Protein AF-A0A950QWZ3-F1 (afdb_monomer)

pLDDT: mean 84.27, std 11.43, range [37.44, 97.06]

Solvent-accessible surface area (backbone atoms only — not comparable to full-atom values): 11436 Å² total; per-residue (Å²): 141,82,84,86,90,74,85,82,83,83,50,74,67,59,55,56,47,52,52,49,53,52,53,27,52,50,54,34,45,68,66,45,62,83,48,70,51,95,70,38,60,69,50,52,46,37,48,54,59,22,39,35,69,81,79,44,94,77,92,44,68,78,38,72,68,44,15,28,49,51,30,52,51,55,52,68,64,72,56,92,86,60,51,74,65,60,51,52,57,42,72,72,39,73,48,47,83,67,80,56,38,72,66,48,26,52,51,39,28,71,73,47,69,93,48,62,70,60,44,48,53,52,46,20,51,48,23,44,51,41,22,49,52,8,51,52,50,35,43,54,69,72,62,57,61,74,76,51,52,41,52,49,38,45,43,43,45,66,76,35,58,72,52,33,47,30,43,33,35,33,32,66,65,32,38,49,53,8,48,50,33,41,25,52,52,36,45,71,42,98,43,72,70,29,44,52,52,18,49,52,50,49,57,56,52,76,38,95

Radius of gyration: 20.27 Å; Cα contacts (8 Å, |Δi|>4): 220; chains: 1; bounding box: 61×39×48 Å

Secondary structure (DSSP, 8-state):
-----S-----HHHHHHHHHHHHHHHHHHHHHTT---S--HHHHHHHHHHHHHHHS--S-TTSHHHHHHHHHHHHH---TT--HHHHHHHHH-SS----S-HHHHHHHHHH--S-HHHHHHHHHHHHHHHHHHHHHHHHHHTT--TTHHHHHHHHHHTT-HHHHHHHHHT-HHHHHHHHHHHHHHHHTSS-HHHHHHHHHHHHHHTT-

Foldseek 3Di:
DDDPPDPPPPDVVVVVLVVLLVVLLVVLCVVLLVQADLALQVLVLLQQLLQCVVPDDDDDCQDQVVQQVSLVVLQVPDDVPDDPSSNVNSVPDNGRNPPFAPVSSPVNSVPDDPDSVVSQSVLLVVLSVLLLQLVVLLCVLVVPDSVVSSVVSCCQRPVVVVSSCCSNSSPCVSNLNSLLSVLVSLCPDPDPVSPVVSVVSVVVSNRD

Sequence (208 aa):
MLIPLALRVGRPRQLIHLAGWAAAVIVAFLYVFPLKSTFPNDFWQFWIVGRAHTFMALRDIYGPTDSVRIALEAKRRVDPAQSEFEKRMRESYTAVDVVSTPLLFTIYGRLSSENFLHDYDIYRYLCAVVYLAGLLAFASYLRFPSWTFPVLAWFYTMPFWPFRRDVIDGNNSALVAGTAMGALVVLARPRPSARVAAGVILGFLATF

Mean predicted aligned error: 6.95 Å

Structure (mmCIF, N/CA/C/O backbone):
data_AF-A0A950QWZ3-F1
#
_entry.id   AF-A0A950QWZ3-F1
#
loop_
_atom_site.group_PDB
_atom_site.id
_atom_site.type_symbol
_atom_site.label_atom_id
_atom_site.label_alt_id
_atom_site.label_comp_id
_atom_site.label_asym_id
_atom_site.label_entity_id
_atom_site.label_seq_id
_atom_site.pdbx_PDB_ins_code
_atom_site.Cartn_x
_atom_site.Cartn_y
_atom_site.Cartn_z
_atom_site.occupancy
_atom_site.B_iso_or_equiv
_atom_site.auth_seq_id
_atom_site.auth_comp_id
_atom_site.auth_asym_id
_atom_site.auth_atom_id
_atom_site.pdbx_PDB_model_num
ATOM 1 N N . MET A 1 1 ? -43.160 10.548 1.866 1.00 41.25 1 MET A N 1
ATOM 2 C CA . MET A 1 1 ? -42.584 10.495 3.227 1.00 41.25 1 MET A CA 1
ATOM 3 C C . MET A 1 1 ? -41.071 10.596 3.072 1.00 41.25 1 MET A C 1
ATOM 5 O O . MET A 1 1 ? -40.417 9.602 2.799 1.00 41.25 1 MET A O 1
ATOM 9 N N . LEU A 1 2 ? -40.563 11.831 3.045 1.00 37.44 2 LEU A N 1
ATOM 10 C CA . LEU A 1 2 ? -39.172 12.159 2.731 1.00 37.44 2 LEU A CA 1
ATOM 11 C C . LEU A 1 2 ? -38.351 12.308 4.016 1.00 37.44 2 LEU A C 1
ATOM 13 O O . LEU A 1 2 ? -38.836 12.753 5.052 1.00 37.44 2 LEU A O 1
ATOM 17 N N . ILE A 1 3 ? -37.108 11.877 3.891 1.00 44.88 3 ILE A N 1
ATOM 18 C CA . ILE A 1 3 ? -36.059 11.712 4.888 1.00 44.88 3 ILE A CA 1
ATOM 19 C C . ILE A 1 3 ? -35.621 13.056 5.511 1.00 44.88 3 ILE A C 1
ATOM 21 O O . ILE A 1 3 ? -35.265 13.960 4.759 1.00 44.88 3 ILE A O 1
ATOM 25 N N . PRO A 1 4 ? -35.458 13.150 6.848 1.00 49.91 4 PRO A N 1
ATOM 26 C CA . PRO A 1 4 ? -34.463 14.028 7.450 1.00 49.91 4 PRO A CA 1
ATOM 27 C C . PRO A 1 4 ? -33.405 13.165 8.155 1.00 49.91 4 PRO A C 1
ATOM 29 O O . PRO A 1 4 ? -33.482 12.887 9.351 1.00 49.91 4 PRO A O 1
ATOM 32 N N . LEU A 1 5 ? -32.416 12.700 7.388 1.00 47.28 5 LEU A N 1
ATOM 33 C CA . LEU A 1 5 ? -31.262 11.926 7.861 1.00 47.28 5 LEU A CA 1
ATOM 34 C C . LEU A 1 5 ? -29.968 12.706 7.607 1.00 47.28 5 LEU A C 1
ATOM 36 O O . LEU A 1 5 ? -28.991 12.186 7.088 1.00 47.28 5 LEU A O 1
ATOM 40 N N . ALA A 1 6 ? -29.974 13.986 7.952 1.00 43.50 6 ALA A N 1
ATOM 41 C CA . ALA A 1 6 ? -28.780 14.808 8.070 1.00 43.50 6 ALA A CA 1
ATOM 42 C C . ALA A 1 6 ? -29.112 15.935 9.052 1.00 43.50 6 ALA A C 1
ATOM 44 O O . ALA A 1 6 ? -30.225 16.442 9.026 1.00 43.50 6 ALA A O 1
ATOM 45 N N . LEU A 1 7 ? -28.163 16.330 9.904 1.00 43.12 7 LEU A N 1
ATOM 46 C CA . LEU A 1 7 ? -28.271 17.413 10.904 1.00 43.12 7 LEU A CA 1
ATOM 47 C C . LEU A 1 7 ? -28.788 17.045 12.306 1.00 43.12 7 LEU A C 1
ATOM 49 O O . LEU A 1 7 ? -29.224 17.912 13.055 1.00 43.12 7 LEU A O 1
ATOM 53 N N . ARG A 1 8 ? -28.582 15.803 12.760 1.00 48.84 8 ARG A N 1
ATOM 54 C CA . ARG A 1 8 ? -28.411 15.535 14.204 1.00 48.84 8 ARG A CA 1
ATOM 55 C C . ARG A 1 8 ? -26.923 15.466 14.562 1.00 48.84 8 ARG A C 1
ATOM 57 O O . ARG A 1 8 ? -26.465 14.514 15.183 1.00 48.84 8 ARG A O 1
ATOM 64 N N . VAL A 1 9 ? -26.156 16.491 14.175 1.00 48.50 9 VAL A N 1
ATOM 65 C CA . VAL A 1 9 ? -24.784 16.730 14.673 1.00 48.50 9 VAL A CA 1
ATOM 66 C C . VAL A 1 9 ? -24.900 17.321 16.084 1.00 48.50 9 VAL A C 1
ATOM 68 O O . VAL A 1 9 ? -24.593 18.474 16.357 1.00 48.50 9 VAL A O 1
ATOM 71 N N . GLY A 1 10 ? -25.476 16.538 16.990 1.00 48.03 10 GLY A N 1
ATOM 72 C CA . GLY A 1 10 ? -25.763 16.937 18.359 1.00 48.03 10 GLY A CA 1
ATOM 73 C C . GLY A 1 10 ? -24.658 16.470 19.287 1.00 48.03 10 GLY A C 1
ATOM 74 O O . GLY A 1 10 ? -24.852 15.475 19.979 1.00 48.03 10 GLY A O 1
ATOM 75 N N . ARG A 1 11 ? -23.511 17.163 19.276 1.00 62.88 11 ARG A N 1
ATOM 76 C CA . ARG A 1 11 ? -22.593 17.361 20.420 1.00 62.88 11 ARG A CA 1
ATOM 77 C C . ARG A 1 11 ? -21.349 18.122 19.933 1.00 62.88 11 ARG A C 1
ATOM 79 O O . ARG A 1 11 ? -20.530 17.516 19.246 1.00 62.88 11 ARG A O 1
ATOM 86 N N . PRO A 1 12 ? -21.130 19.389 20.329 1.00 66.62 12 PRO A N 1
ATOM 87 C CA . PRO A 1 12 ? -19.944 20.167 19.934 1.00 66.62 12 PRO A CA 1
ATOM 88 C C . PRO A 1 12 ? -18.610 19.463 20.246 1.00 66.62 12 PRO A C 1
ATOM 90 O O . PRO A 1 12 ? -17.630 19.639 19.529 1.00 66.62 12 PRO A O 1
ATOM 93 N N . ARG A 1 13 ? -18.587 18.562 21.239 1.00 69.31 13 ARG A N 1
ATOM 94 C CA . ARG A 1 13 ? -17.433 17.690 21.517 1.00 69.31 13 ARG A CA 1
ATOM 95 C C . ARG A 1 13 ? -17.032 16.812 20.323 1.00 69.31 13 ARG A C 1
ATOM 97 O O . ARG A 1 13 ? -15.846 16.647 20.081 1.00 69.31 13 ARG A O 1
ATOM 104 N N . GLN A 1 14 ? -17.983 16.283 19.549 1.00 69.12 14 GLN A N 1
ATOM 105 C CA . GLN A 1 14 ? -17.680 15.430 18.390 1.00 69.12 14 GLN A CA 1
ATOM 106 C C . GLN A 1 14 ? -16.989 16.202 17.260 1.00 69.12 14 GLN A C 1
ATOM 108 O O . GLN A 1 14 ? -16.091 15.660 16.624 1.00 69.12 14 GLN A O 1
ATOM 113 N N . LEU A 1 15 ? -17.351 17.470 17.048 1.00 71.50 15 LEU A N 1
ATOM 114 C CA . LEU A 1 15 ? -16.716 18.322 16.038 1.00 71.50 15 LEU A CA 1
ATOM 115 C C . LEU A 1 15 ? -15.282 18.698 16.427 1.00 71.50 15 LEU A C 1
ATOM 117 O O . LEU A 1 15 ? -14.390 18.626 15.589 1.00 71.50 15 LEU A O 1
ATOM 121 N N . ILE A 1 16 ? -15.043 19.016 17.703 1.00 72.12 16 ILE A N 1
ATOM 122 C CA . ILE A 1 16 ? -13.691 19.287 18.221 1.00 72.12 16 ILE A CA 1
ATOM 123 C C . ILE A 1 16 ? -12.804 18.046 18.072 1.00 72.12 16 ILE A C 1
ATOM 125 O O . ILE A 1 16 ? -11.648 18.158 17.671 1.00 72.12 16 ILE A O 1
ATOM 129 N N . HIS A 1 17 ? -13.356 16.854 18.324 1.00 71.56 17 HIS A N 1
ATOM 130 C CA . HIS A 1 17 ? -12.644 15.609 18.061 1.00 71.56 17 HIS A CA 1
ATOM 131 C C . HIS A 1 17 ? -12.274 15.494 16.579 1.00 71.56 17 HIS A C 1
ATOM 133 O O . HIS A 1 17 ? -11.091 15.355 16.289 1.00 71.56 17 HIS A O 1
ATOM 139 N N . LEU A 1 18 ? -13.241 15.612 15.655 1.00 72.62 18 LEU A N 1
ATOM 140 C CA . LEU A 1 18 ? -13.040 15.560 14.190 1.00 72.62 18 LEU A CA 1
ATOM 141 C C . LEU A 1 18 ? -11.988 16.552 13.681 1.00 72.62 18 LEU A C 1
ATOM 143 O O . LEU A 1 18 ? -11.122 16.163 12.901 1.00 72.62 18 LEU A O 1
ATOM 147 N N . ALA A 1 19 ? -11.999 17.792 14.167 1.00 74.69 19 ALA A N 1
ATOM 148 C CA . ALA A 1 19 ? -10.985 18.779 13.807 1.00 74.69 19 ALA A CA 1
ATOM 149 C C . ALA A 1 19 ? -9.583 18.383 14.309 1.00 74.69 19 ALA A C 1
ATOM 151 O O . ALA A 1 19 ? -8.605 18.508 13.572 1.00 74.69 19 ALA A O 1
ATOM 152 N N . GLY A 1 20 ? -9.491 17.843 15.530 1.00 73.06 20 GLY A N 1
ATOM 153 C CA . GLY A 1 20 ? -8.245 17.305 16.081 1.00 73.06 20 GLY A CA 1
ATOM 154 C C . GLY A 1 20 ? -7.681 16.142 15.256 1.00 73.06 20 GLY A C 1
ATOM 155 O O . GLY A 1 20 ? -6.478 16.106 15.001 1.00 73.06 20 GLY A O 1
ATOM 156 N N . TRP A 1 21 ? -8.545 15.234 14.780 1.00 73.81 21 TRP A N 1
ATOM 157 C CA . TRP A 1 21 ? -8.158 14.154 13.860 1.00 73.81 21 TRP A CA 1
ATOM 158 C C . TRP A 1 21 ? -7.570 14.701 12.564 1.00 73.81 21 TRP A C 1
ATOM 160 O O . TRP A 1 21 ? -6.483 14.296 12.159 1.00 73.81 21 TRP A O 1
ATOM 170 N N . ALA A 1 22 ? -8.285 15.628 11.924 1.00 77.12 22 ALA A N 1
ATOM 171 C CA . ALA A 1 22 ? -7.878 16.184 10.643 1.00 77.12 22 ALA A CA 1
ATOM 172 C C . ALA A 1 22 ? -6.527 16.902 10.753 1.00 77.12 22 ALA A C 1
ATOM 174 O O . ALA A 1 22 ? -5.637 16.646 9.948 1.00 77.12 22 ALA A O 1
ATOM 175 N N . ALA A 1 23 ? -6.333 17.732 11.783 1.00 76.75 23 ALA A N 1
ATOM 176 C CA . ALA A 1 23 ? -5.075 18.445 11.996 1.00 76.75 23 ALA A CA 1
ATOM 177 C C . ALA A 1 23 ? -3.891 17.491 12.232 1.00 76.75 23 ALA A C 1
ATOM 179 O O . ALA A 1 23 ? -2.835 17.666 11.627 1.00 76.75 23 ALA A O 1
ATOM 180 N N . ALA A 1 24 ? -4.073 16.457 13.062 1.00 72.06 24 ALA A N 1
ATOM 181 C CA . ALA A 1 24 ? -3.045 15.451 13.323 1.00 72.06 24 ALA A CA 1
ATOM 182 C C . ALA A 1 24 ? -2.618 14.718 12.046 1.00 72.06 24 ALA A C 1
ATOM 184 O O . ALA A 1 24 ? -1.425 14.577 11.782 1.00 72.06 24 ALA A O 1
ATOM 185 N N . VAL A 1 25 ? -3.597 14.292 11.244 1.00 76.50 25 VAL A N 1
ATOM 186 C CA . VAL A 1 25 ? -3.361 13.634 9.955 1.00 76.50 25 VAL A CA 1
ATOM 187 C C . VAL A 1 25 ? -2.642 14.585 9.004 1.00 76.50 25 VAL A C 1
ATOM 189 O O . VAL A 1 25 ? -1.625 14.204 8.440 1.00 76.50 25 VAL A O 1
ATOM 192 N N . ILE A 1 26 ? -3.096 15.833 8.874 1.00 80.75 26 ILE A N 1
ATOM 193 C CA . ILE A 1 26 ? -2.467 16.824 7.991 1.00 80.75 26 ILE A CA 1
ATOM 194 C C . ILE A 1 26 ? -0.999 17.050 8.370 1.00 80.75 26 ILE A C 1
ATOM 196 O O . ILE A 1 26 ? -0.143 16.997 7.495 1.00 80.75 26 ILE A O 1
ATOM 200 N N . VAL A 1 27 ? -0.676 17.250 9.652 1.00 76.38 27 VAL A N 1
ATOM 201 C CA . VAL A 1 27 ? 0.714 17.471 10.097 1.00 76.38 27 VAL A CA 1
ATOM 202 C C . VAL A 1 27 ? 1.590 16.246 9.826 1.00 76.38 27 VAL A C 1
ATOM 204 O O . VAL A 1 27 ? 2.685 16.380 9.280 1.00 76.38 27 VAL A O 1
ATOM 207 N N . ALA A 1 28 ? 1.090 15.054 10.161 1.00 72.12 28 ALA A N 1
ATOM 208 C CA . ALA A 1 28 ? 1.731 13.776 9.860 1.00 72.12 28 ALA A CA 1
ATOM 209 C C . ALA A 1 28 ? 2.031 13.631 8.355 1.00 72.12 28 ALA A C 1
ATOM 211 O O . ALA A 1 28 ? 3.154 13.297 7.969 1.00 72.12 28 ALA A O 1
ATOM 212 N N . PHE A 1 29 ? 1.051 13.950 7.504 1.00 77.81 29 PHE A N 1
ATOM 213 C CA . PHE A 1 29 ? 1.201 13.934 6.051 1.00 77.81 29 PHE A CA 1
ATOM 214 C C . PHE A 1 29 ? 2.231 14.952 5.568 1.00 77.81 29 PHE A C 1
ATOM 216 O O . PHE A 1 29 ? 3.150 14.581 4.846 1.00 77.81 29 PHE A O 1
ATOM 223 N N . LEU A 1 30 ? 2.124 16.215 5.981 1.00 80.56 30 LEU A N 1
ATOM 224 C CA . LEU A 1 30 ? 3.015 17.282 5.519 1.00 80.56 30 LEU A CA 1
ATOM 225 C C . LEU A 1 30 ? 4.487 17.016 5.861 1.00 80.56 30 LEU A C 1
ATOM 227 O O . LEU A 1 30 ? 5.365 17.440 5.116 1.00 80.56 30 LEU A O 1
ATOM 231 N N . TYR A 1 31 ? 4.763 16.302 6.955 1.00 77.00 31 TYR A N 1
ATOM 232 C CA . TYR A 1 31 ? 6.132 16.008 7.370 1.00 77.00 31 TYR A CA 1
ATOM 233 C C . TYR A 1 31 ? 6.745 14.789 6.670 1.00 77.00 31 TYR A C 1
ATOM 235 O O . TYR A 1 31 ? 7.910 14.819 6.275 1.00 77.00 31 TYR A O 1
ATOM 243 N N . VAL A 1 32 ? 5.984 13.701 6.516 1.00 72.00 32 VAL A N 1
ATOM 244 C CA . VAL A 1 32 ? 6.516 12.448 5.949 1.00 72.00 32 VAL A CA 1
ATOM 245 C C . VAL A 1 32 ? 6.491 12.463 4.427 1.00 72.00 32 VAL A C 1
ATOM 247 O O . VAL A 1 32 ? 7.386 11.919 3.786 1.00 72.00 32 VAL A O 1
ATOM 250 N N . PHE A 1 33 ? 5.490 13.105 3.830 1.00 74.25 33 PHE A N 1
ATOM 251 C CA . PHE A 1 33 ? 5.269 13.041 2.394 1.00 74.25 33 PHE A CA 1
ATOM 252 C C . PHE A 1 33 ? 6.405 13.586 1.501 1.00 74.25 33 PHE A C 1
ATOM 254 O O . PHE A 1 33 ? 6.711 12.927 0.501 1.00 74.25 33 PHE A O 1
ATOM 261 N N . PRO A 1 34 ? 7.087 14.709 1.824 1.00 80.44 34 PRO A N 1
ATOM 262 C CA . PRO A 1 34 ? 8.189 15.197 0.989 1.00 80.44 34 PRO A CA 1
ATOM 263 C C . PRO A 1 34 ? 9.391 14.243 0.960 1.00 80.44 34 PRO A C 1
ATOM 265 O O . PRO A 1 34 ? 10.243 14.349 0.081 1.00 80.44 34 PRO A O 1
ATOM 268 N N . LEU A 1 35 ? 9.466 13.291 1.893 1.00 78.12 35 LEU A N 1
ATOM 269 C CA . LEU A 1 35 ? 10.511 12.280 1.911 1.00 78.12 35 LEU A CA 1
ATOM 270 C C . LEU A 1 35 ? 10.140 11.179 0.926 1.00 78.12 35 LEU A C 1
ATOM 272 O O . LEU A 1 35 ? 9.199 10.433 1.169 1.00 78.12 35 LEU A O 1
ATOM 276 N N . LYS A 1 36 ? 10.865 11.064 -0.183 1.00 77.12 36 LYS A N 1
ATOM 277 C CA . LYS A 1 36 ? 10.693 9.953 -1.123 1.00 77.12 36 LYS A CA 1
ATOM 278 C C . LYS A 1 36 ? 11.717 8.866 -0.828 1.00 77.12 36 LYS A C 1
ATOM 280 O O . LYS A 1 36 ? 12.876 9.173 -0.550 1.00 77.12 36 LYS A O 1
ATOM 285 N N . SER A 1 37 ? 11.287 7.608 -0.895 1.00 78.25 37 SER A N 1
ATOM 286 C CA . SER A 1 37 ? 12.225 6.488 -0.869 1.00 78.25 37 SER A CA 1
ATOM 287 C C . SER A 1 37 ? 13.188 6.590 -2.036 1.00 78.25 37 SER A C 1
ATOM 289 O O . SER A 1 37 ? 12.806 6.987 -3.136 1.00 78.25 37 SER A O 1
ATOM 291 N N . THR A 1 38 ? 14.427 6.184 -1.799 1.00 75.62 38 THR A N 1
ATOM 292 C CA . THR A 1 38 ? 15.397 5.964 -2.865 1.00 75.62 38 THR A CA 1
ATOM 293 C C . THR A 1 38 ? 15.210 4.601 -3.533 1.00 75.62 38 THR A C 1
ATOM 295 O O . THR A 1 38 ? 15.863 4.368 -4.549 1.00 75.62 38 THR A O 1
ATOM 298 N N . PHE A 1 39 ? 14.336 3.722 -3.007 1.00 79.44 39 PHE A N 1
ATOM 299 C CA . PHE A 1 39 ? 14.190 2.355 -3.509 1.00 79.44 39 PHE A CA 1
ATOM 300 C C . PHE A 1 39 ? 12.858 1.643 -3.136 1.00 79.44 39 PHE A C 1
ATOM 302 O O . PHE A 1 39 ? 12.846 0.748 -2.288 1.00 79.44 39 PHE A O 1
ATOM 309 N N . PRO A 1 40 ? 11.718 1.984 -3.765 1.00 81.50 40 PRO A N 1
ATOM 310 C CA . PRO A 1 40 ? 10.425 1.347 -3.506 1.00 81.50 40 PRO A CA 1
ATOM 311 C C . PRO A 1 40 ? 10.290 0.008 -4.232 1.00 81.50 40 PRO A C 1
ATOM 313 O O . PRO A 1 40 ? 9.641 -0.088 -5.275 1.00 81.50 40 PRO A O 1
ATOM 316 N N . ASN A 1 41 ? 10.943 -1.019 -3.690 1.00 82.31 41 ASN A N 1
ATOM 317 C CA . ASN A 1 41 ? 11.002 -2.347 -4.297 1.00 82.31 41 ASN A CA 1
ATOM 318 C C . ASN A 1 41 ? 9.600 -2.912 -4.583 1.00 82.31 41 ASN A C 1
ATOM 320 O O . ASN A 1 41 ? 9.248 -3.115 -5.743 1.00 82.31 41 ASN A O 1
ATOM 324 N N . ASP A 1 42 ? 8.768 -3.050 -3.551 1.00 85.00 42 ASP A N 1
ATOM 325 C CA . ASP A 1 42 ? 7.467 -3.717 -3.662 1.00 85.00 42 ASP A CA 1
ATOM 326 C C . ASP A 1 42 ? 6.557 -3.042 -4.697 1.00 85.00 42 ASP A C 1
ATOM 328 O O . ASP A 1 42 ? 5.992 -3.700 -5.573 1.00 85.00 42 ASP A O 1
ATOM 332 N N . PHE A 1 43 ? 6.454 -1.707 -4.657 1.00 89.56 43 PHE A N 1
ATOM 333 C CA . PHE A 1 43 ? 5.604 -0.986 -5.604 1.00 89.56 43 PHE A CA 1
ATOM 334 C C . PHE A 1 43 ? 6.102 -1.109 -7.042 1.00 89.56 43 PHE A C 1
ATOM 336 O O . PHE A 1 43 ? 5.296 -1.296 -7.953 1.00 89.56 43 PHE A O 1
ATOM 343 N N . TRP A 1 44 ? 7.418 -1.032 -7.259 1.00 89.94 44 TRP A N 1
ATOM 344 C CA . TRP A 1 44 ? 7.997 -1.229 -8.585 1.00 89.94 44 TRP A CA 1
ATOM 345 C C . TRP A 1 44 ? 7.623 -2.596 -9.163 1.00 89.94 44 TRP A C 1
ATOM 347 O O . TRP A 1 44 ? 7.204 -2.680 -10.318 1.00 89.94 44 TRP A O 1
ATOM 357 N N . GLN A 1 45 ? 7.694 -3.650 -8.349 1.00 90.38 45 GLN A N 1
ATOM 358 C CA . GLN A 1 45 ? 7.319 -5.002 -8.757 1.00 90.38 45 GLN A CA 1
ATOM 359 C C . GLN A 1 45 ? 5.814 -5.127 -9.052 1.00 90.38 45 GLN A C 1
ATOM 361 O O . GLN A 1 45 ? 5.435 -5.710 -10.070 1.00 90.38 45 GLN A O 1
ATOM 366 N N . PHE A 1 46 ? 4.937 -4.527 -8.240 1.00 90.88 46 PHE A N 1
ATOM 367 C CA . PHE A 1 46 ? 3.496 -4.511 -8.527 1.00 90.88 46 PHE A CA 1
ATOM 368 C C . PHE A 1 46 ? 3.163 -3.764 -9.814 1.00 90.88 46 PHE A C 1
ATOM 370 O O . PHE A 1 46 ? 2.378 -4.250 -10.632 1.00 90.88 46 PHE A O 1
ATOM 377 N N . TRP A 1 47 ? 3.781 -2.600 -10.003 1.00 92.19 47 TRP A N 1
ATOM 378 C CA . TRP A 1 47 ? 3.566 -1.746 -11.160 1.00 92.19 47 TRP A CA 1
ATOM 379 C C . TRP A 1 47 ? 4.012 -2.441 -12.448 1.00 92.19 47 TRP A C 1
ATOM 381 O O . TRP A 1 47 ? 3.248 -2.542 -13.407 1.00 92.19 47 TRP A O 1
ATOM 391 N N . ILE A 1 48 ? 5.224 -2.998 -12.459 1.00 92.62 48 ILE A N 1
ATOM 392 C CA . ILE A 1 48 ? 5.803 -3.608 -13.656 1.00 92.62 48 ILE A CA 1
ATOM 393 C C . ILE A 1 48 ? 5.103 -4.911 -14.049 1.00 92.62 48 ILE A C 1
ATOM 395 O O . ILE A 1 48 ? 4.835 -5.124 -15.230 1.00 92.62 48 ILE A O 1
ATOM 399 N N . VAL A 1 49 ? 4.760 -5.763 -13.075 1.00 94.12 49 VAL A N 1
ATOM 400 C CA . VAL A 1 49 ? 4.074 -7.042 -13.319 1.00 94.12 49 VAL A CA 1
ATOM 401 C C . VAL A 1 49 ? 2.627 -6.791 -13.708 1.00 94.12 49 VAL A C 1
ATOM 403 O O . VAL A 1 49 ? 2.152 -7.367 -14.684 1.00 94.12 49 VAL A O 1
ATOM 406 N N . GLY A 1 50 ? 1.939 -5.882 -13.009 1.00 92.56 50 GLY A N 1
ATOM 407 C CA . GLY A 1 50 ? 0.570 -5.501 -13.348 1.00 92.56 50 GLY A CA 1
ATOM 408 C C . GLY A 1 50 ? 0.463 -4.957 -14.773 1.00 92.56 50 GLY A C 1
ATOM 409 O O . GLY A 1 50 ? -0.474 -5.291 -15.500 1.00 92.56 50 GLY A O 1
ATOM 410 N N . ARG A 1 51 ? 1.459 -4.177 -15.211 1.00 91.25 51 ARG A N 1
ATOM 411 C CA . ARG A 1 51 ? 1.515 -3.643 -16.574 1.00 91.25 51 ARG A CA 1
ATOM 412 C C . ARG A 1 51 ? 2.064 -4.613 -17.613 1.00 91.25 51 ARG A C 1
ATOM 414 O O . ARG A 1 51 ? 1.787 -4.411 -18.788 1.00 91.25 51 ARG A O 1
ATOM 421 N N . ALA A 1 52 ? 2.783 -5.668 -17.236 1.00 92.69 52 ALA A N 1
ATOM 422 C CA . ALA A 1 52 ? 3.404 -6.581 -18.197 1.00 92.69 52 ALA A CA 1
ATOM 423 C C . ALA A 1 52 ? 2.414 -7.165 -19.213 1.00 92.69 52 ALA A C 1
ATOM 425 O O . ALA A 1 52 ? 2.731 -7.286 -20.395 1.00 92.69 52 ALA A O 1
ATOM 426 N N . HIS A 1 53 ? 1.174 -7.418 -18.796 1.00 87.50 53 HIS A N 1
ATOM 427 C CA . HIS A 1 53 ? 0.118 -7.897 -19.689 1.00 87.50 53 HIS A CA 1
ATOM 428 C C . HIS A 1 53 ? -0.262 -6.919 -20.809 1.00 87.50 53 HIS A C 1
ATOM 430 O O . HIS A 1 53 ? -0.810 -7.350 -21.822 1.00 87.50 53 HIS A O 1
ATOM 436 N N . THR A 1 54 ? 0.009 -5.618 -20.662 1.00 86.69 54 THR A N 1
ATOM 437 C CA . THR A 1 54 ? -0.301 -4.629 -21.707 1.00 86.69 54 THR A CA 1
ATOM 438 C C . THR A 1 54 ? 0.741 -4.609 -22.817 1.00 86.69 54 THR A C 1
ATOM 440 O O . THR A 1 54 ? 0.476 -4.077 -23.893 1.00 86.69 54 THR A O 1
ATOM 443 N N . PHE A 1 55 ? 1.918 -5.191 -22.578 1.00 86.62 55 PHE A N 1
ATOM 444 C CA . PHE A 1 55 ? 3.032 -5.111 -23.511 1.00 86.62 55 PHE A CA 1
ATOM 445 C C . PHE A 1 55 ? 3.691 -6.434 -23.887 1.00 86.62 55 PHE A C 1
ATOM 447 O O . PHE A 1 55 ? 4.495 -6.461 -24.818 1.00 86.62 55 PHE A O 1
ATOM 454 N N . MET A 1 56 ? 3.368 -7.528 -23.206 1.00 92.62 56 MET A N 1
ATOM 455 C CA . MET A 1 56 ? 3.877 -8.846 -23.553 1.00 92.62 56 MET A CA 1
ATOM 456 C C . MET A 1 56 ? 2.883 -9.951 -23.201 1.00 92.62 56 MET A C 1
ATOM 458 O O . MET A 1 56 ? 2.107 -9.858 -22.253 1.00 92.62 56 MET A O 1
ATOM 462 N N . ALA A 1 57 ? 2.945 -11.045 -23.961 1.00 92.19 57 ALA A N 1
ATOM 463 C CA . ALA A 1 57 ? 2.245 -12.270 -23.610 1.00 92.19 57 ALA A CA 1
ATOM 464 C C . ALA A 1 57 ? 3.001 -12.993 -22.481 1.00 92.19 57 ALA A C 1
ATOM 466 O O . ALA A 1 57 ? 4.161 -13.402 -22.650 1.00 92.19 57 ALA A O 1
ATOM 467 N N . LEU A 1 58 ? 2.315 -13.146 -21.351 1.00 91.06 58 LEU A N 1
ATOM 468 C CA . LEU A 1 58 ? 2.763 -13.876 -20.168 1.00 91.06 58 LEU A CA 1
ATOM 469 C C . LEU A 1 58 ? 1.989 -15.186 -20.063 1.00 91.06 58 LEU A C 1
ATOM 471 O O . LEU A 1 58 ? 0.784 -15.215 -20.317 1.00 91.06 58 LEU A O 1
ATOM 475 N N . ARG A 1 59 ? 2.686 -16.265 -19.709 1.00 92.88 59 ARG A N 1
ATOM 476 C CA . ARG A 1 59 ? 2.078 -17.572 -19.433 1.00 92.88 59 ARG A CA 1
ATOM 477 C C . ARG A 1 59 ? 1.932 -17.791 -17.935 1.00 92.88 59 ARG A C 1
ATOM 479 O O . ARG A 1 59 ? 0.894 -18.277 -17.505 1.00 92.88 59 ARG A O 1
ATOM 486 N N . ASP A 1 60 ? 2.955 -17.423 -17.172 1.00 93.06 60 ASP A N 1
ATOM 487 C CA . ASP A 1 60 ? 3.011 -17.630 -15.729 1.00 93.06 60 ASP A CA 1
ATOM 488 C C . ASP A 1 60 ? 3.924 -16.590 -15.072 1.00 93.06 60 ASP A C 1
ATOM 490 O O . ASP A 1 60 ? 5.141 -16.732 -15.087 1.00 93.06 60 ASP A O 1
ATOM 494 N N . ILE A 1 61 ? 3.341 -15.560 -14.454 1.00 91.19 61 ILE A N 1
ATOM 495 C CA . ILE A 1 61 ? 4.102 -14.488 -13.791 1.00 91.19 61 ILE A CA 1
ATOM 496 C C . ILE A 1 61 ? 4.955 -14.982 -12.612 1.00 91.19 61 ILE A C 1
ATOM 498 O O . ILE A 1 61 ? 5.939 -14.331 -12.278 1.00 91.19 61 ILE A O 1
ATOM 502 N N . TYR A 1 62 ? 4.618 -16.125 -12.009 1.00 93.25 62 TYR A N 1
ATOM 503 C CA . TYR A 1 62 ? 5.380 -16.715 -10.904 1.00 93.25 62 TYR A CA 1
ATOM 504 C C . TYR A 1 62 ? 6.546 -17.578 -11.399 1.00 93.25 62 TYR A C 1
ATOM 506 O O . TYR A 1 62 ? 7.440 -17.928 -10.628 1.00 93.25 62 TYR A O 1
ATOM 514 N N . GLY A 1 63 ? 6.554 -17.916 -12.689 1.00 94.56 63 GLY A N 1
ATOM 515 C CA . GLY A 1 63 ? 7.599 -18.709 -13.307 1.00 94.56 63 GLY A CA 1
ATOM 516 C C . GLY A 1 63 ? 8.904 -17.916 -13.449 1.00 94.56 63 GLY A C 1
ATOM 517 O O . GLY A 1 63 ? 8.885 -16.752 -13.866 1.00 94.56 63 GLY A O 1
ATOM 518 N N . PRO A 1 64 ? 10.074 -18.541 -13.208 1.00 94.31 64 PRO A N 1
ATOM 519 C CA . PRO A 1 64 ? 11.367 -17.858 -13.303 1.00 94.31 64 PRO A CA 1
ATOM 520 C C . PRO A 1 64 ? 11.630 -17.301 -14.710 1.00 94.31 64 PRO A C 1
ATOM 522 O O . PRO A 1 64 ? 12.260 -16.258 -14.867 1.00 94.31 64 PRO A O 1
ATOM 525 N N . THR A 1 65 ? 11.116 -17.968 -15.749 1.00 95.44 65 THR A N 1
ATOM 526 C CA . THR A 1 65 ? 11.248 -17.516 -17.138 1.00 95.44 65 THR A CA 1
ATOM 527 C C . THR A 1 65 ? 10.532 -16.190 -17.381 1.00 95.44 65 THR A C 1
ATOM 529 O O . THR A 1 65 ? 11.132 -15.265 -17.927 1.00 95.44 65 THR A O 1
ATOM 532 N N . ASP A 1 66 ? 9.264 -16.078 -16.991 1.00 95.38 66 ASP A N 1
ATOM 533 C CA . ASP A 1 66 ? 8.476 -14.872 -17.248 1.00 95.38 66 ASP A CA 1
ATOM 534 C C . ASP A 1 66 ? 8.875 -13.734 -16.304 1.00 95.38 66 ASP A C 1
ATOM 536 O O . ASP A 1 66 ? 8.968 -12.599 -16.759 1.00 95.38 66 ASP A O 1
ATOM 540 N N . SER A 1 67 ? 9.243 -14.028 -15.054 1.00 94.06 67 SER A N 1
ATOM 541 C CA . SER A 1 67 ? 9.810 -13.042 -14.123 1.00 94.06 67 SER A CA 1
ATOM 542 C C . SER A 1 67 ? 11.043 -12.323 -14.704 1.00 94.06 67 SER A C 1
ATOM 544 O O . SER A 1 67 ? 11.104 -11.088 -14.725 1.00 94.06 67 SER A O 1
ATOM 546 N N . VAL A 1 68 ? 12.001 -13.072 -15.266 1.00 94.88 68 VAL A N 1
ATOM 547 C CA . VAL A 1 68 ? 13.179 -12.490 -15.935 1.00 94.88 68 VAL A CA 1
ATOM 548 C C . VAL A 1 68 ? 12.777 -11.731 -17.201 1.00 94.88 68 VAL A C 1
ATOM 550 O O . VAL A 1 68 ? 13.277 -10.633 -17.452 1.00 94.88 68 VAL A O 1
ATOM 553 N N . ARG A 1 69 ? 11.854 -12.278 -18.006 1.00 95.19 69 ARG A N 1
ATOM 554 C CA . ARG A 1 69 ? 11.376 -11.605 -19.227 1.00 95.19 69 ARG A CA 1
ATOM 555 C C . ARG A 1 69 ? 10.724 -10.257 -18.919 1.00 95.19 69 ARG A C 1
ATOM 557 O O . ARG A 1 69 ? 10.998 -9.307 -19.646 1.00 95.19 69 ARG A O 1
ATOM 564 N N . ILE A 1 70 ? 9.919 -10.160 -17.860 1.00 94.06 70 ILE A N 1
ATOM 565 C CA . ILE A 1 70 ? 9.287 -8.907 -17.419 1.00 94.06 70 ILE A CA 1
ATOM 566 C C . ILE A 1 70 ? 10.359 -7.873 -17.061 1.00 94.06 70 ILE A C 1
ATOM 568 O O . ILE A 1 70 ? 10.322 -6.754 -17.574 1.00 94.06 70 ILE A O 1
ATOM 572 N N . ALA A 1 71 ? 11.344 -8.250 -16.237 1.00 92.38 71 ALA A N 1
ATOM 573 C CA . ALA A 1 71 ? 12.427 -7.349 -15.839 1.00 92.38 71 ALA A CA 1
ATOM 574 C C . ALA A 1 71 ? 13.235 -6.847 -17.052 1.00 92.38 71 ALA A C 1
ATOM 576 O O . ALA A 1 71 ? 13.503 -5.650 -17.180 1.00 92.38 71 ALA A O 1
ATOM 577 N N . LEU A 1 72 ? 13.585 -7.745 -17.980 1.00 92.69 72 LEU A N 1
ATOM 578 C CA . LEU A 1 72 ? 14.310 -7.393 -19.205 1.00 92.69 72 LEU A CA 1
ATOM 579 C C . LEU A 1 72 ? 13.491 -6.496 -20.137 1.00 92.69 72 LEU A C 1
ATOM 581 O O . LEU A 1 72 ? 14.027 -5.539 -20.694 1.00 92.69 72 LEU A O 1
ATOM 585 N N . GLU A 1 73 ? 12.207 -6.788 -20.319 1.00 91.38 73 GLU A N 1
ATOM 586 C CA . GLU A 1 73 ? 11.342 -5.996 -21.192 1.00 91.38 73 GLU A CA 1
ATOM 587 C C . GLU A 1 73 ? 11.136 -4.585 -20.636 1.00 91.38 73 GLU A C 1
ATOM 589 O O . GLU A 1 73 ? 11.210 -3.599 -21.370 1.00 91.38 73 GLU A O 1
ATOM 594 N N . ALA A 1 74 ? 10.994 -4.450 -19.321 1.00 89.12 74 ALA A N 1
ATOM 595 C CA . ALA A 1 74 ? 10.930 -3.138 -18.705 1.00 89.12 74 ALA A CA 1
ATOM 596 C C . ALA A 1 74 ? 12.232 -2.341 -18.815 1.00 89.12 74 ALA A C 1
ATOM 598 O O . ALA A 1 74 ? 12.177 -1.127 -19.012 1.00 89.12 74 ALA A O 1
ATOM 599 N N . LYS A 1 75 ? 13.399 -3.001 -18.746 1.00 89.00 75 LYS A N 1
ATOM 600 C CA . LYS A 1 75 ? 14.694 -2.360 -19.033 1.00 89.00 75 LYS A CA 1
ATOM 601 C C . LYS A 1 75 ? 14.746 -1.809 -20.459 1.00 89.00 75 LYS A C 1
ATOM 603 O O . LYS A 1 75 ? 15.257 -0.714 -20.666 1.00 89.00 75 LYS A O 1
ATOM 608 N N . ARG A 1 76 ? 14.198 -2.540 -21.436 1.00 86.81 76 ARG A N 1
ATOM 609 C CA . ARG A 1 76 ? 14.195 -2.142 -22.857 1.00 86.81 76 ARG A CA 1
ATOM 610 C C . ARG A 1 76 ? 13.286 -0.961 -23.157 1.00 86.81 76 ARG A C 1
ATOM 612 O O . ARG A 1 76 ? 13.579 -0.190 -24.066 1.00 86.81 76 ARG A O 1
ATOM 619 N N . ARG A 1 77 ? 12.191 -0.811 -22.414 1.00 81.19 77 ARG A N 1
ATOM 620 C CA . ARG A 1 77 ? 11.192 0.248 -22.616 1.00 81.19 77 ARG A CA 1
ATOM 621 C C . ARG A 1 77 ? 11.666 1.594 -22.074 1.00 81.19 77 ARG A C 1
ATOM 623 O O . ARG A 1 77 ? 11.033 2.160 -21.185 1.00 81.19 77 ARG A O 1
ATOM 630 N N . VAL A 1 78 ? 12.814 2.069 -22.549 1.00 66.44 78 VAL A N 1
ATOM 631 C CA . VAL A 1 78 ? 13.405 3.358 -22.171 1.00 66.44 78 VAL A CA 1
ATOM 632 C C . VAL A 1 78 ? 12.532 4.474 -22.733 1.00 66.44 78 VAL A C 1
ATOM 634 O O . VAL A 1 78 ? 12.417 4.621 -23.946 1.00 66.44 78 VAL A O 1
ATOM 637 N N . ASP A 1 79 ? 11.923 5.254 -21.848 1.00 74.06 79 ASP A N 1
ATOM 638 C CA . ASP A 1 79 ? 11.345 6.542 -22.212 1.00 74.06 79 ASP A CA 1
ATOM 639 C C . ASP A 1 79 ? 12.421 7.609 -21.938 1.00 74.06 79 ASP A C 1
ATOM 641 O O . ASP A 1 79 ? 12.921 7.685 -20.811 1.00 74.06 79 ASP A O 1
ATOM 645 N N . PRO A 1 80 ? 12.828 8.401 -22.947 1.00 67.69 80 PRO A N 1
ATOM 646 C CA . PRO A 1 80 ? 13.805 9.476 -22.787 1.00 67.69 80 PRO A CA 1
ATOM 647 C C . PRO A 1 80 ? 13.443 10.498 -21.701 1.00 67.69 80 PRO A C 1
ATOM 649 O O . PRO A 1 80 ? 14.339 11.150 -21.169 1.00 67.69 80 PRO A O 1
ATOM 652 N N . ALA A 1 81 ? 12.156 10.634 -21.365 1.00 74.94 81 ALA A N 1
ATOM 653 C CA . ALA A 1 81 ? 11.667 11.521 -20.314 1.00 74.94 81 ALA A CA 1
ATOM 654 C C . ALA A 1 81 ? 11.755 10.919 -18.895 1.00 74.94 81 ALA A C 1
ATOM 656 O O . ALA A 1 81 ? 11.363 11.578 -17.931 1.00 74.94 81 ALA A O 1
ATOM 657 N N . GLN A 1 82 ? 12.268 9.691 -18.742 1.00 77.75 82 GLN A N 1
ATOM 658 C CA . GLN A 1 82 ? 12.365 9.030 -17.438 1.00 77.75 82 GLN A CA 1
ATOM 659 C C . GLN A 1 82 ? 13.327 9.720 -16.483 1.00 77.75 82 GLN A C 1
ATOM 661 O O . GLN A 1 82 ? 14.435 10.136 -16.835 1.00 77.75 82 GLN A O 1
ATOM 666 N N . SER A 1 83 ? 12.916 9.730 -15.221 1.00 81.00 83 SER A N 1
ATOM 667 C CA . SER A 1 83 ? 13.747 10.182 -14.115 1.00 81.00 83 SER A CA 1
ATOM 668 C C . SER A 1 83 ? 14.937 9.241 -13.881 1.00 81.00 83 SER A C 1
ATOM 670 O O . SER A 1 83 ? 14.852 8.028 -14.077 1.00 81.00 83 SER A O 1
ATOM 672 N N . GLU A 1 84 ? 16.050 9.776 -13.372 1.00 83.50 84 GLU A N 1
ATOM 673 C CA . GLU A 1 84 ? 17.207 8.965 -12.943 1.00 83.50 84 GLU A CA 1
ATOM 674 C C . GLU A 1 84 ? 16.832 7.903 -11.899 1.00 83.50 84 GLU A C 1
ATOM 676 O O . GLU A 1 84 ? 17.431 6.833 -11.824 1.00 83.50 84 GLU A O 1
ATOM 681 N N . PHE A 1 85 ? 15.803 8.184 -11.104 1.00 81.94 85 PHE A N 1
ATOM 682 C CA . PHE A 1 85 ? 15.248 7.248 -10.140 1.00 81.94 85 PHE A CA 1
ATOM 683 C C . PHE A 1 85 ? 14.633 6.011 -10.812 1.00 81.94 85 PHE A C 1
ATOM 685 O O . PHE A 1 85 ? 14.959 4.886 -10.439 1.00 81.94 85 PHE A O 1
ATOM 692 N N . GLU A 1 86 ? 13.804 6.201 -11.840 1.00 81.12 86 GLU A N 1
ATOM 693 C CA . GLU A 1 86 ? 13.208 5.097 -12.605 1.00 81.12 86 GLU A CA 1
ATOM 694 C C . GLU A 1 86 ? 14.270 4.262 -13.323 1.00 81.12 86 GLU A C 1
ATOM 696 O O . GLU A 1 86 ? 14.175 3.032 -13.343 1.00 81.12 86 GLU A O 1
ATOM 701 N N . LYS A 1 87 ? 15.311 4.910 -13.861 1.00 83.88 87 LYS A N 1
ATOM 702 C CA . LYS A 1 87 ? 16.445 4.213 -14.487 1.00 83.88 87 LYS A CA 1
ATOM 703 C C . LYS A 1 87 ? 17.148 3.292 -13.492 1.00 83.88 87 LYS A C 1
ATOM 705 O O . LYS A 1 87 ? 17.298 2.103 -13.766 1.00 83.88 87 LYS A O 1
ATOM 710 N N . ARG A 1 88 ? 17.482 3.802 -12.301 1.00 84.50 88 ARG A N 1
ATOM 711 C CA . ARG A 1 88 ? 18.107 3.003 -11.231 1.00 84.50 88 ARG A CA 1
ATOM 712 C C . ARG A 1 88 ? 17.245 1.822 -10.811 1.00 84.50 88 ARG A C 1
ATOM 714 O O . ARG A 1 88 ? 17.772 0.721 -10.654 1.00 84.50 88 ARG A O 1
ATOM 721 N N .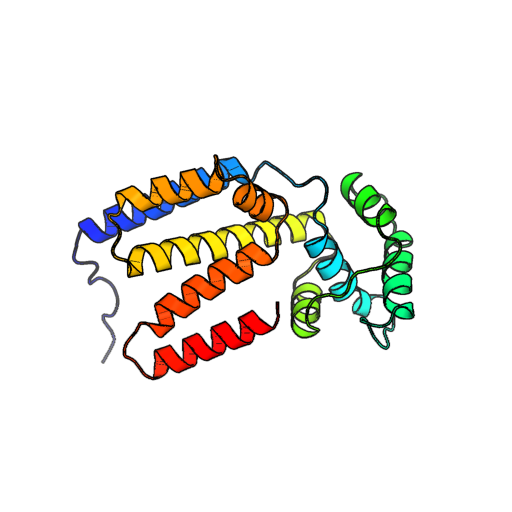 MET A 1 89 ? 15.936 2.029 -10.646 1.00 83.44 89 MET A N 1
ATOM 722 C CA . MET A 1 89 ? 15.018 0.940 -10.301 1.00 83.44 89 MET A CA 1
ATOM 723 C C . MET A 1 89 ? 15.069 -0.155 -11.360 1.00 83.44 89 MET A C 1
ATOM 725 O O . MET A 1 89 ? 15.315 -1.306 -11.024 1.00 83.44 89 MET A O 1
ATOM 729 N N . ARG A 1 90 ? 14.952 0.194 -12.643 1.00 83.31 90 ARG A N 1
ATOM 730 C CA . ARG A 1 90 ? 15.035 -0.776 -13.745 1.00 83.31 90 ARG A CA 1
ATOM 731 C C . ARG A 1 90 ? 16.342 -1.541 -13.743 1.00 83.31 90 ARG A C 1
ATOM 733 O O . ARG A 1 90 ? 16.320 -2.761 -13.843 1.00 83.31 90 ARG A O 1
ATOM 740 N N . GLU A 1 91 ? 17.466 -0.844 -13.637 1.00 85.69 91 GLU A N 1
ATOM 741 C CA . GLU A 1 91 ? 18.800 -1.446 -13.686 1.00 85.69 91 GLU A CA 1
ATOM 742 C C . GLU A 1 91 ? 19.025 -2.456 -12.560 1.00 85.69 91 GLU A C 1
ATOM 744 O O . GLU A 1 91 ? 19.624 -3.509 -12.801 1.00 85.69 91 GLU A O 1
ATOM 749 N N . SER A 1 92 ? 18.458 -2.182 -11.384 1.00 85.69 92 SER A N 1
ATOM 750 C CA . SER A 1 92 ? 18.679 -2.961 -10.167 1.00 85.69 92 SER A CA 1
ATOM 751 C C . SER A 1 92 ? 18.037 -4.353 -10.164 1.00 85.69 92 SER A C 1
ATOM 753 O O . SER A 1 92 ? 18.493 -5.208 -9.409 1.00 85.69 92 SER A O 1
ATOM 755 N N . TYR A 1 93 ? 17.028 -4.623 -11.004 1.00 84.19 93 TYR A N 1
ATOM 756 C CA . TYR A 1 93 ? 16.369 -5.939 -11.050 1.00 84.19 93 TYR A CA 1
ATOM 757 C C . TYR A 1 93 ? 16.841 -6.782 -12.232 1.00 84.19 93 TYR A C 1
ATOM 759 O O . TYR A 1 93 ? 16.795 -6.370 -13.392 1.00 84.19 93 TYR A O 1
ATOM 767 N N . THR A 1 94 ? 17.273 -8.006 -11.951 1.00 88.75 94 THR A N 1
ATOM 768 C CA . THR A 1 94 ? 17.524 -9.046 -12.965 1.00 88.75 94 THR A CA 1
ATOM 769 C C . THR A 1 94 ? 16.304 -9.943 -13.181 1.00 88.75 94 THR A C 1
ATOM 771 O O . THR A 1 94 ? 16.137 -10.491 -14.268 1.00 88.75 94 THR A O 1
ATOM 774 N N . ALA A 1 95 ? 15.439 -10.036 -12.172 1.00 91.75 95 ALA A N 1
ATOM 775 C CA . ALA A 1 95 ? 14.168 -10.745 -12.154 1.00 91.75 95 ALA A CA 1
ATOM 776 C C . ALA A 1 95 ? 13.183 -9.976 -11.257 1.00 91.75 95 ALA A C 1
ATOM 778 O O . ALA A 1 95 ? 13.603 -9.130 -10.463 1.00 91.75 95 ALA A O 1
ATOM 779 N N . VAL A 1 96 ? 11.886 -10.250 -11.394 1.00 91.19 96 VAL A N 1
ATOM 780 C CA . VAL A 1 96 ? 10.855 -9.711 -10.498 1.00 91.19 96 VAL A CA 1
ATOM 781 C C . VAL A 1 96 ? 10.476 -10.748 -9.443 1.00 91.19 96 VAL A C 1
ATOM 783 O O . VAL A 1 96 ? 10.150 -11.885 -9.791 1.00 91.19 96 VAL A O 1
ATOM 786 N N . ASP A 1 97 ? 10.452 -10.359 -8.171 1.00 89.62 97 ASP A N 1
ATOM 787 C CA . ASP A 1 97 ? 9.996 -11.241 -7.095 1.00 89.62 97 ASP A CA 1
ATOM 788 C C . ASP A 1 97 ? 8.471 -11.172 -6.964 1.00 89.62 97 ASP A C 1
ATOM 790 O O . ASP A 1 97 ? 7.893 -10.311 -6.310 1.00 89.62 97 ASP A O 1
ATOM 794 N N . VAL A 1 98 ? 7.778 -12.092 -7.626 1.00 87.62 98 VAL A N 1
ATOM 795 C CA . VAL A 1 98 ? 6.311 -12.117 -7.636 1.00 87.62 98 VAL A CA 1
ATOM 796 C C . VAL A 1 98 ? 5.798 -12.780 -6.351 1.00 87.62 98 VAL A C 1
ATOM 798 O O . VAL A 1 98 ? 5.461 -13.961 -6.337 1.00 87.62 98 VAL A O 1
ATOM 801 N N . VAL A 1 99 ? 5.773 -12.019 -5.250 1.00 85.81 99 VAL A N 1
ATOM 802 C CA . VAL A 1 99 ? 5.379 -12.509 -3.909 1.00 85.81 99 VAL A CA 1
ATOM 803 C C . VAL A 1 99 ? 3.903 -12.293 -3.554 1.00 85.81 99 VAL A C 1
ATOM 805 O O . VAL A 1 99 ? 3.417 -12.897 -2.603 1.00 85.81 99 VAL A O 1
AT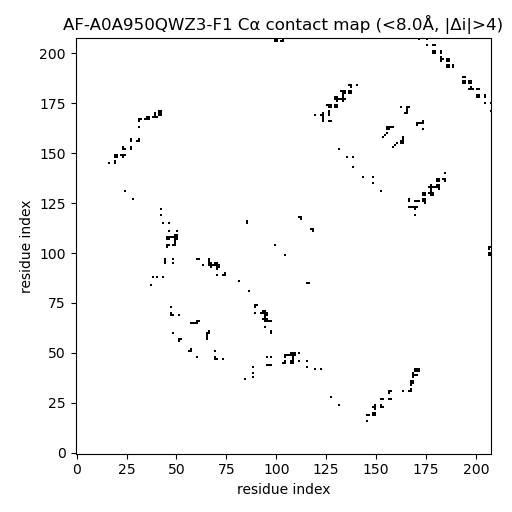OM 808 N N . SER A 1 100 ? 3.174 -11.478 -4.321 1.00 87.94 100 SER A N 1
ATOM 809 C CA . SER A 1 100 ? 1.755 -11.171 -4.068 1.00 87.94 100 SER A CA 1
ATOM 810 C C . SER A 1 100 ? 0.795 -11.936 -4.983 1.00 87.94 100 SER A C 1
ATOM 812 O O . SER A 1 100 ? 1.199 -12.705 -5.858 1.00 87.94 100 SER A O 1
ATOM 814 N N . THR A 1 101 ? -0.513 -11.752 -4.782 1.00 89.50 101 THR A N 1
ATOM 815 C CA . THR A 1 101 ? -1.540 -12.500 -5.522 1.00 89.50 101 THR A CA 1
ATOM 816 C C . THR A 1 101 ? -1.848 -11.927 -6.912 1.00 89.50 101 THR A C 1
ATOM 818 O O . THR A 1 101 ? -1.666 -10.728 -7.152 1.00 89.50 101 THR A O 1
ATOM 821 N N . PRO A 1 102 ? -2.421 -12.736 -7.830 1.00 88.12 102 PRO A N 1
ATOM 822 C CA . PRO A 1 102 ? -2.801 -12.264 -9.164 1.00 88.12 102 PRO A CA 1
ATOM 823 C C . PRO A 1 102 ? -3.843 -11.144 -9.122 1.00 88.12 102 PRO A C 1
ATOM 825 O O . PRO A 1 102 ? -3.859 -10.267 -9.989 1.00 88.12 102 PRO A O 1
ATOM 828 N N . LEU A 1 103 ? -4.718 -11.159 -8.109 1.00 88.38 103 LEU A N 1
ATOM 829 C CA . LEU A 1 103 ? -5.725 -10.120 -7.922 1.00 88.38 103 LEU A CA 1
ATOM 830 C C . LEU A 1 103 ? -5.059 -8.764 -7.688 1.00 88.38 103 LEU A C 1
ATOM 832 O O . LEU A 1 103 ? -5.460 -7.778 -8.305 1.00 88.38 103 LEU A O 1
ATOM 836 N N . LEU A 1 104 ? -4.020 -8.728 -6.852 1.00 86.81 104 LEU A N 1
ATOM 837 C CA . LEU A 1 104 ? -3.313 -7.498 -6.533 1.00 86.81 104 LEU A CA 1
ATOM 838 C C . LEU A 1 104 ? -2.621 -6.917 -7.773 1.00 86.81 104 LEU A C 1
ATOM 840 O O . LEU A 1 104 ? -2.825 -5.747 -8.097 1.00 86.81 104 LEU A O 1
ATOM 844 N N . PHE A 1 105 ? -1.902 -7.749 -8.533 1.00 89.62 105 PHE A N 1
ATOM 845 C CA . PHE A 1 105 ? -1.300 -7.328 -9.804 1.00 89.62 105 PHE A CA 1
ATOM 846 C C . PHE A 1 105 ? -2.342 -6.844 -10.814 1.00 89.62 105 PHE A C 1
ATOM 848 O O . PHE A 1 105 ? -2.104 -5.867 -11.517 1.00 89.62 105 PHE A O 1
ATOM 855 N N . THR A 1 106 ? -3.518 -7.476 -10.863 1.00 88.81 106 THR A N 1
ATOM 856 C CA . THR A 1 106 ? -4.613 -7.047 -11.747 1.00 88.81 106 THR A CA 1
ATOM 857 C C . THR A 1 106 ? -5.142 -5.668 -11.357 1.00 88.81 106 THR A C 1
ATOM 859 O O . THR A 1 106 ? -5.397 -4.835 -12.228 1.00 88.81 106 THR A O 1
ATOM 862 N N . ILE A 1 107 ? -5.313 -5.414 -10.057 1.00 89.19 107 ILE A N 1
ATOM 863 C CA . ILE A 1 107 ? -5.770 -4.119 -9.547 1.00 89.19 107 ILE A CA 1
ATOM 864 C C . ILE A 1 107 ? -4.731 -3.041 -9.868 1.00 89.19 107 ILE A C 1
ATOM 866 O O . ILE A 1 107 ? -5.087 -2.041 -10.491 1.00 89.19 107 ILE A O 1
ATOM 870 N N . TYR A 1 108 ? -3.454 -3.258 -9.534 1.00 87.19 108 TYR A N 1
ATOM 871 C CA . TYR A 1 108 ? -2.402 -2.287 -9.849 1.00 87.19 108 TYR A CA 1
ATOM 872 C C . TYR A 1 108 ? -2.236 -2.084 -11.348 1.00 87.19 108 TYR A C 1
ATOM 874 O O . TYR A 1 108 ? -2.163 -0.946 -11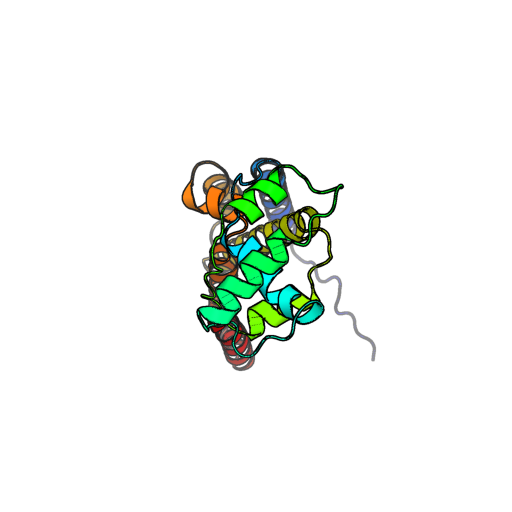.792 1.00 87.19 108 TYR A O 1
ATOM 882 N N . GLY A 1 109 ? -2.248 -3.145 -12.151 1.00 88.38 109 GLY A N 1
ATOM 883 C CA . GLY A 1 109 ? -2.137 -3.044 -13.606 1.00 88.38 109 GLY A CA 1
ATOM 884 C C . GLY A 1 109 ? -3.259 -2.226 -14.247 1.00 88.38 109 GLY A C 1
ATOM 885 O O . GLY A 1 109 ? -3.018 -1.515 -15.215 1.00 88.38 109 GLY A O 1
ATOM 886 N N . ARG A 1 110 ? -4.479 -2.284 -13.696 1.00 90.00 110 ARG A N 1
ATOM 887 C CA . ARG A 1 110 ? -5.625 -1.498 -14.188 1.00 90.00 110 ARG A CA 1
ATOM 888 C C . ARG A 1 110 ? -5.664 -0.063 -13.676 1.00 90.00 110 ARG A C 1
ATOM 890 O O . ARG A 1 110 ? -6.238 0.786 -14.349 1.00 90.00 110 ARG A O 1
ATOM 897 N N . LEU A 1 111 ? -5.140 0.184 -12.478 1.00 90.44 111 LEU A N 1
ATOM 898 C CA . LEU A 1 111 ? -5.164 1.504 -11.843 1.00 90.44 111 LEU A CA 1
ATOM 899 C C . LEU A 1 111 ? -3.880 2.310 -12.072 1.00 90.44 111 LEU A C 1
ATOM 901 O O . LEU A 1 111 ? -3.875 3.506 -11.797 1.00 90.44 111 LEU A O 1
ATOM 905 N N . SER A 1 112 ? -2.812 1.674 -12.555 1.00 91.25 112 SER A N 1
ATOM 906 C CA . SER A 1 112 ? -1.554 2.337 -12.901 1.00 91.25 112 SER A CA 1
ATOM 907 C C . SER A 1 112 ? -1.622 3.005 -14.270 1.00 91.25 112 SER A C 1
ATOM 909 O O . SER A 1 112 ? -2.248 2.516 -15.213 1.00 91.25 112 SER A O 1
ATOM 911 N N . SER A 1 113 ? -0.951 4.143 -14.364 1.00 90.56 113 SER A N 1
ATOM 912 C CA . SER A 1 113 ? -0.682 4.870 -15.590 1.00 90.56 113 SER A CA 1
ATOM 913 C C . SER A 1 113 ? 0.677 4.465 -16.175 1.00 90.56 113 SER A C 1
ATOM 915 O O . SER A 1 113 ? 1.334 3.511 -15.747 1.00 90.56 113 SER A O 1
ATOM 917 N N . GLU A 1 114 ? 1.124 5.194 -17.199 1.00 87.81 114 GLU A N 1
ATOM 918 C CA . GLU A 1 114 ? 2.480 5.024 -17.722 1.00 87.81 114 GLU A CA 1
ATOM 919 C C . GLU A 1 114 ? 3.550 5.759 -16.915 1.00 87.81 114 GLU A C 1
ATOM 921 O O . GLU A 1 114 ? 4.739 5.513 -17.109 1.00 87.81 114 GLU A O 1
ATOM 926 N N . ASN A 1 115 ? 3.127 6.608 -15.978 1.00 88.75 115 ASN A N 1
ATOM 927 C CA . ASN A 1 115 ? 3.996 7.436 -15.165 1.00 88.75 115 ASN A CA 1
ATOM 928 C C . ASN A 1 115 ? 4.194 6.792 -13.788 1.00 88.75 115 ASN A C 1
ATOM 930 O O . ASN A 1 115 ? 3.374 6.951 -12.882 1.00 88.75 115 ASN A O 1
ATOM 934 N N . PHE A 1 116 ? 5.312 6.081 -13.630 1.00 87.94 116 PHE A N 1
ATOM 935 C CA . PHE A 1 116 ? 5.620 5.365 -12.396 1.00 87.94 116 PHE A CA 1
ATOM 936 C C . PHE A 1 116 ? 5.706 6.301 -11.188 1.00 87.94 116 PHE A C 1
ATOM 938 O O . PHE A 1 116 ? 5.147 5.985 -10.142 1.00 87.94 116 PHE A O 1
ATOM 945 N N . LEU A 1 117 ? 6.358 7.463 -11.314 1.00 88.94 117 LEU A N 1
ATOM 946 C CA . LEU A 1 117 ? 6.458 8.428 -10.213 1.00 88.94 117 LEU A CA 1
ATOM 947 C C . LEU A 1 117 ? 5.090 8.924 -9.733 1.00 88.94 117 LEU A C 1
ATOM 949 O O . LEU A 1 117 ? 4.877 9.056 -8.527 1.00 88.94 117 LEU A O 1
ATOM 953 N N . HIS A 1 118 ? 4.175 9.193 -10.664 1.00 90.12 118 HIS A N 1
ATOM 954 C CA . HIS A 1 118 ? 2.820 9.619 -10.334 1.00 90.12 118 HIS A CA 1
ATOM 955 C C . HIS A 1 118 ? 2.052 8.521 -9.592 1.00 90.12 118 HIS A C 1
ATOM 957 O O . HIS A 1 118 ? 1.503 8.772 -8.517 1.00 90.12 118 HIS A O 1
ATOM 963 N N . ASP A 1 119 ? 2.065 7.300 -10.127 1.00 91.94 119 ASP A N 1
ATOM 964 C CA . ASP A 1 119 ? 1.373 6.169 -9.511 1.00 91.94 119 ASP A CA 1
ATOM 965 C C . ASP A 1 119 ? 1.983 5.815 -8.149 1.00 91.94 119 ASP A C 1
ATOM 967 O O . ASP A 1 119 ? 1.260 5.477 -7.213 1.00 91.94 119 ASP A O 1
ATOM 971 N N . TYR A 1 120 ? 3.306 5.942 -8.016 1.00 90.25 120 TYR A N 1
ATOM 972 C CA . TYR A 1 120 ? 4.023 5.726 -6.765 1.00 90.25 120 TYR A CA 1
ATOM 973 C C . TYR A 1 120 ? 3.623 6.747 -5.703 1.00 90.25 120 TYR A C 1
ATOM 975 O O . TYR A 1 120 ? 3.349 6.373 -4.563 1.00 90.25 120 TYR A O 1
ATOM 983 N N . ASP A 1 121 ? 3.532 8.028 -6.065 1.00 89.31 121 ASP A N 1
ATOM 984 C CA . ASP A 1 121 ? 3.065 9.059 -5.141 1.00 89.31 121 ASP A CA 1
ATOM 985 C C . ASP A 1 121 ? 1.621 8.772 -4.693 1.00 89.31 121 ASP A C 1
ATOM 987 O O . ASP A 1 121 ? 1.352 8.778 -3.489 1.00 89.31 121 ASP A O 1
ATOM 991 N N . ILE A 1 122 ? 0.712 8.434 -5.621 1.00 90.31 122 ILE A N 1
ATOM 992 C CA . ILE A 1 122 ? -0.671 8.025 -5.300 1.00 90.31 122 ILE A CA 1
ATOM 993 C C . ILE A 1 122 ? -0.682 6.824 -4.356 1.00 90.31 122 ILE A C 1
ATOM 995 O O . ILE A 1 122 ? -1.417 6.811 -3.366 1.00 90.31 122 ILE A O 1
ATOM 999 N N . TYR A 1 123 ? 0.131 5.814 -4.641 1.00 90.25 123 TYR A N 1
ATOM 1000 C CA . TYR A 1 123 ? 0.181 4.603 -3.845 1.00 90.25 123 TYR A CA 1
ATOM 1001 C C . TYR A 1 123 ? 0.672 4.871 -2.419 1.00 90.25 123 TYR A C 1
ATOM 1003 O O . TYR A 1 123 ? 0.038 4.448 -1.453 1.00 90.25 123 TYR A O 1
ATOM 1011 N N . ARG A 1 124 ? 1.729 5.671 -2.260 1.00 89.62 124 ARG A N 1
ATOM 1012 C CA . ARG A 1 124 ? 2.195 6.123 -0.943 1.00 89.62 124 ARG A CA 1
ATOM 1013 C C . ARG A 1 124 ? 1.124 6.895 -0.183 1.00 89.62 124 ARG A C 1
ATOM 1015 O O . ARG A 1 124 ? 0.957 6.676 1.020 1.00 89.62 124 ARG A O 1
ATOM 1022 N N . TYR A 1 125 ? 0.388 7.777 -0.868 1.00 87.31 125 TYR A N 1
ATOM 1023 C CA . TYR A 1 125 ? -0.755 8.467 -0.271 1.00 87.31 125 TYR A CA 1
ATOM 1024 C C . TYR A 1 125 ? -1.795 7.463 0.229 1.00 87.31 125 TYR A C 1
ATOM 1026 O O . TYR A 1 125 ? -2.245 7.575 1.369 1.00 87.31 125 TYR A O 1
ATOM 1034 N N . LEU A 1 126 ? -2.139 6.459 -0.578 1.00 89.12 126 LEU A N 1
ATOM 1035 C CA . LEU A 1 126 ? -3.097 5.425 -0.204 1.00 89.12 126 LEU A CA 1
ATOM 1036 C C . LEU A 1 126 ? -2.625 4.628 1.022 1.00 89.12 126 LEU A C 1
ATOM 1038 O O . LEU A 1 126 ? -3.392 4.496 1.977 1.00 89.12 126 LEU A O 1
ATOM 1042 N N . CYS A 1 127 ? -1.369 4.171 1.043 1.00 88.81 127 CYS A N 1
ATOM 1043 C CA . CYS A 1 127 ? -0.763 3.474 2.183 1.00 88.81 127 CYS A CA 1
ATOM 1044 C C . CYS A 1 127 ? -0.871 4.292 3.474 1.00 88.81 127 CYS A C 1
ATOM 1046 O O . CYS A 1 127 ? -1.344 3.793 4.498 1.00 88.81 127 CYS A O 1
ATOM 1048 N N . ALA A 1 128 ? -0.492 5.571 3.415 1.00 86.19 128 ALA A N 1
ATOM 1049 C CA . ALA A 1 128 ? -0.565 6.473 4.556 1.00 86.19 128 ALA A CA 1
ATOM 1050 C C . ALA A 1 128 ? -2.010 6.705 5.025 1.00 86.19 128 ALA A C 1
ATOM 1052 O O . ALA A 1 128 ? -2.280 6.639 6.226 1.00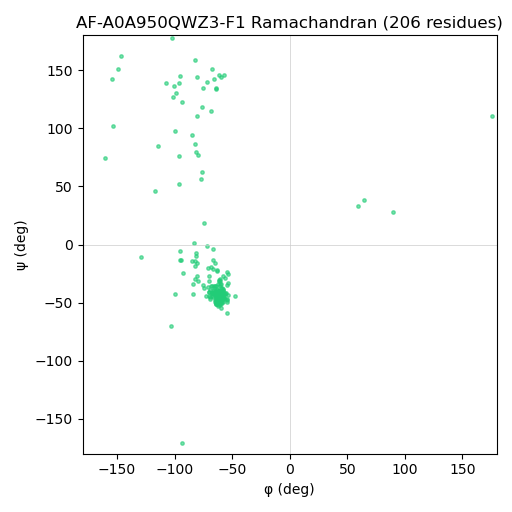 86.19 128 ALA A O 1
ATOM 1053 N N . VAL A 1 129 ? -2.947 6.948 4.099 1.00 86.69 129 VAL A N 1
ATOM 1054 C CA . VAL A 1 129 ? -4.360 7.193 4.429 1.00 86.69 129 VAL A CA 1
ATOM 1055 C C . VAL A 1 129 ? -4.978 5.957 5.071 1.00 86.69 129 VAL A C 1
ATOM 1057 O O . VAL A 1 129 ? -5.592 6.078 6.128 1.00 86.69 129 VAL A O 1
ATOM 1060 N N . VAL A 1 130 ? -4.817 4.779 4.464 1.00 90.69 130 VAL A N 1
ATOM 1061 C CA . VAL A 1 130 ? -5.402 3.523 4.959 1.00 90.69 130 VAL A CA 1
ATOM 1062 C C . VAL A 1 130 ? -4.837 3.168 6.326 1.00 90.69 130 VAL A C 1
ATOM 1064 O O . VAL A 1 130 ? -5.602 2.839 7.234 1.00 90.69 130 VAL A O 1
ATOM 1067 N N . TYR A 1 131 ? -3.520 3.285 6.506 1.00 89.06 131 TYR A N 1
ATOM 1068 C CA . TYR A 1 131 ? -2.906 3.023 7.799 1.00 89.06 131 TYR A CA 1
ATOM 1069 C C . TYR A 1 131 ? -3.400 3.987 8.871 1.00 89.06 131 TYR A C 1
ATOM 1071 O O . TYR A 1 131 ? -3.862 3.543 9.922 1.00 89.06 131 TYR A O 1
ATOM 1079 N N . LEU A 1 132 ? -3.324 5.300 8.616 1.00 86.25 132 LEU A N 1
ATOM 1080 C CA . LEU A 1 132 ? -3.757 6.296 9.590 1.00 86.25 132 LEU A CA 1
ATOM 1081 C C . LEU A 1 132 ? -5.240 6.102 9.895 1.00 86.25 132 LEU A C 1
ATOM 1083 O O . LEU A 1 132 ? -5.593 5.965 11.056 1.00 86.25 132 LEU A O 1
ATOM 1087 N N . ALA A 1 133 ? -6.108 5.973 8.894 1.00 87.44 133 ALA A N 1
ATOM 1088 C CA . ALA A 1 133 ? -7.527 5.710 9.119 1.00 87.44 133 ALA A CA 1
ATOM 1089 C C . ALA A 1 133 ? -7.764 4.446 9.967 1.00 87.44 133 ALA A C 1
ATOM 1091 O O . ALA A 1 133 ? -8.577 4.484 10.893 1.00 87.44 133 ALA A O 1
ATOM 1092 N N . GLY A 1 134 ? -7.029 3.360 9.706 1.00 91.06 134 GLY A N 1
ATOM 1093 C CA . GLY A 1 134 ? -7.071 2.124 10.490 1.00 91.06 134 GLY A CA 1
ATOM 1094 C C . GLY A 1 134 ? -6.648 2.326 11.946 1.00 91.06 134 GLY A C 1
ATOM 1095 O O . GLY A 1 134 ? -7.411 1.998 12.856 1.00 91.06 134 GLY A O 1
ATOM 1096 N N . LEU A 1 135 ? -5.480 2.931 12.175 1.00 89.06 135 LEU A N 1
ATOM 1097 C CA . LEU A 1 135 ? -4.947 3.250 13.505 1.00 89.06 135 LEU A CA 1
ATOM 1098 C C . LEU A 1 135 ? -5.914 4.129 14.299 1.00 89.06 135 LEU A C 1
ATOM 1100 O O . LEU A 1 135 ? -6.197 3.878 15.469 1.00 89.06 135 LEU A O 1
ATOM 1104 N N . LEU A 1 136 ? -6.442 5.157 13.646 1.00 86.56 136 LEU A N 1
ATOM 1105 C CA . LEU A 1 136 ? -7.359 6.124 14.221 1.00 86.56 136 LEU A CA 1
ATOM 1106 C C . LEU A 1 136 ? -8.711 5.470 14.573 1.00 86.56 136 LEU A C 1
ATOM 1108 O O . LEU A 1 136 ? -9.222 5.628 15.688 1.00 86.56 136 LEU A O 1
ATOM 1112 N N . ALA A 1 137 ? -9.270 4.651 13.681 1.00 88.94 137 ALA A N 1
ATOM 1113 C CA . ALA A 1 137 ? -10.473 3.869 13.961 1.00 88.94 137 ALA A CA 1
ATOM 1114 C C . ALA A 1 137 ? -10.257 2.876 15.116 1.00 88.94 137 ALA A C 1
ATOM 1116 O O . ALA A 1 137 ? -11.126 2.727 15.980 1.00 88.94 137 ALA A O 1
ATOM 1117 N N . PHE A 1 138 ? -9.094 2.227 15.165 1.00 91.69 138 PHE A N 1
ATOM 1118 C CA . PHE A 1 138 ? -8.750 1.263 16.205 1.00 91.69 138 PHE A CA 1
ATOM 1119 C C . PHE A 1 138 ? -8.557 1.932 17.567 1.00 91.69 138 PHE A C 1
ATOM 1121 O O . PHE A 1 138 ? -9.148 1.511 18.560 1.00 91.69 138 PHE A O 1
ATOM 1128 N N . ALA A 1 139 ? -7.834 3.047 17.614 1.00 90.12 139 ALA A N 1
ATOM 1129 C CA . ALA A 1 139 ? -7.645 3.821 18.832 1.00 90.12 139 ALA A CA 1
ATOM 1130 C C . ALA A 1 139 ? -8.973 4.419 19.349 1.00 90.12 139 ALA A C 1
ATOM 1132 O O . ALA A 1 139 ? -9.228 4.422 20.556 1.00 90.12 139 ALA A O 1
ATOM 1133 N N . SER A 1 140 ? -9.871 4.836 18.444 1.00 87.44 140 SER A N 1
ATOM 1134 C CA . SER A 1 140 ? -11.258 5.201 18.785 1.00 87.44 140 SER A CA 1
ATOM 1135 C C . SER A 1 140 ? -12.029 4.046 19.411 1.00 87.44 140 SER A C 1
ATOM 1137 O O . SER A 1 140 ? -12.751 4.234 20.391 1.00 87.44 140 SER A O 1
ATOM 1139 N N . TYR A 1 141 ? -11.908 2.850 18.833 1.00 91.94 141 TYR A N 1
ATOM 1140 C CA . TYR A 1 141 ? -12.577 1.651 19.323 1.00 91.94 141 TYR A CA 1
ATOM 1141 C C . TYR A 1 141 ? -12.107 1.273 20.735 1.00 91.94 141 TYR A C 1
ATOM 1143 O O . TYR A 1 141 ? -12.938 0.967 21.592 1.00 91.94 141 TYR A O 1
ATOM 1151 N N . LEU A 1 142 ? -10.808 1.417 21.010 1.00 93.19 142 LEU A N 1
AT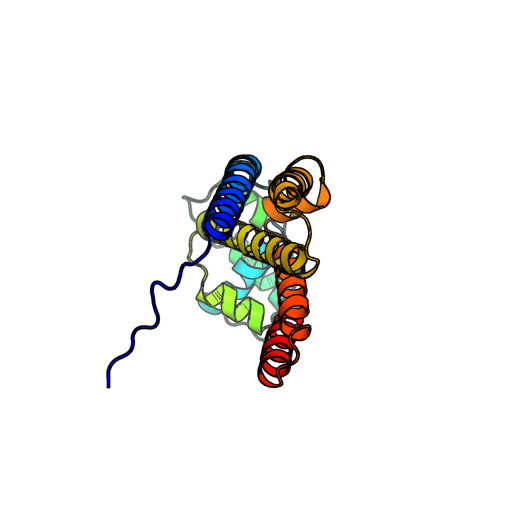OM 1152 C CA . LEU A 1 142 ? -10.214 1.248 22.341 1.00 93.19 142 LEU A CA 1
ATOM 1153 C C . LEU A 1 142 ? -10.562 2.377 23.326 1.00 93.19 142 LEU A C 1
ATOM 1155 O O . LEU A 1 142 ? -10.183 2.310 24.493 1.00 93.19 142 LEU A O 1
ATOM 1159 N N . ARG A 1 143 ? -11.322 3.390 22.887 1.00 91.94 143 ARG A N 1
ATOM 1160 C CA . ARG A 1 143 ? -11.756 4.544 23.690 1.00 91.94 143 ARG A CA 1
ATOM 1161 C C . ARG A 1 143 ? -10.593 5.358 24.251 1.00 91.94 143 ARG A C 1
ATOM 1163 O O . ARG A 1 143 ? -10.717 5.937 25.332 1.00 91.94 143 ARG A O 1
ATOM 1170 N N . PHE A 1 144 ? -9.479 5.435 23.523 1.00 88.06 144 PHE A N 1
ATOM 1171 C CA . PHE A 1 144 ? -8.403 6.323 23.935 1.00 88.06 144 PHE A CA 1
ATOM 1172 C C . PHE A 1 144 ? -8.878 7.788 23.960 1.00 88.06 144 PHE A C 1
ATOM 1174 O O . PHE A 1 144 ? -9.704 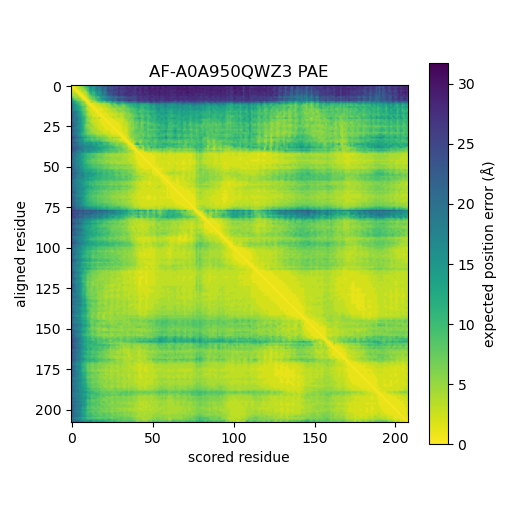8.194 23.133 1.00 88.06 144 PHE A O 1
ATOM 1181 N N . PRO A 1 145 ? -8.373 8.607 24.901 1.00 86.75 145 PRO A N 1
ATOM 1182 C CA . PRO A 1 145 ? -8.664 10.034 24.931 1.00 86.75 145 PRO A CA 1
ATOM 1183 C C . PRO A 1 145 ? -8.256 10.714 23.626 1.00 86.75 145 PRO A C 1
ATOM 1185 O O . PRO A 1 145 ? -7.227 10.377 23.046 1.00 86.75 145 PRO A O 1
ATOM 1188 N N . SER A 1 146 ? -8.988 11.733 23.180 1.00 80.38 146 SER A N 1
ATOM 1189 C CA . SER A 1 146 ? -8.738 12.298 21.849 1.00 80.38 146 SER A CA 1
ATOM 1190 C C . SER A 1 146 ? -7.405 13.003 21.661 1.00 80.38 146 SER A C 1
ATOM 1192 O O . SER A 1 146 ? -6.946 13.153 20.535 1.00 80.38 146 SER A O 1
ATOM 1194 N N . TRP A 1 147 ? -6.781 13.437 22.753 1.00 81.75 147 TRP A N 1
ATOM 1195 C CA . TRP A 1 147 ? -5.438 14.002 22.714 1.00 81.75 147 TRP A CA 1
ATOM 1196 C C . TRP A 1 147 ? -4.378 12.947 22.363 1.00 81.75 147 TRP A C 1
ATOM 1198 O O . TRP A 1 147 ? -3.299 13.305 21.908 1.00 81.75 147 TRP A O 1
ATOM 1208 N N . THR A 1 148 ? -4.676 11.651 22.514 1.00 84.56 148 THR A N 1
ATOM 1209 C CA . THR A 1 148 ? -3.747 10.581 22.121 1.00 84.56 148 THR A CA 1
ATOM 1210 C C . THR A 1 148 ? -3.603 10.472 20.609 1.00 84.56 148 THR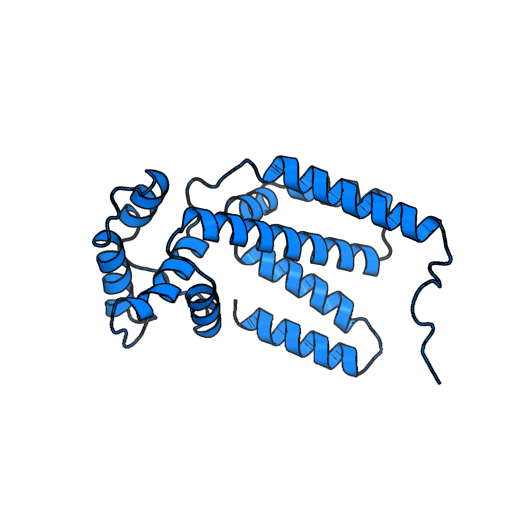 A C 1
ATOM 1212 O O . THR A 1 148 ? -2.549 10.071 20.144 1.00 84.56 148 THR A O 1
ATOM 1215 N N . PHE A 1 149 ? -4.603 10.869 19.816 1.00 80.50 149 PHE A N 1
ATOM 1216 C CA . PHE A 1 149 ? -4.548 10.760 18.356 1.00 80.50 149 PHE A CA 1
ATOM 1217 C C . PHE A 1 149 ? -3.437 11.598 17.711 1.00 80.50 149 PHE A C 1
ATOM 1219 O O . PHE A 1 149 ? -2.677 11.019 16.938 1.00 80.50 149 PHE A O 1
ATOM 1226 N N . PRO A 1 150 ? -3.263 12.901 18.024 1.00 77.62 150 PRO A N 1
ATOM 1227 C CA . PRO A 1 150 ? -2.110 13.651 17.529 1.00 77.62 150 PRO A CA 1
ATOM 1228 C C . PRO A 1 150 ? -0.781 13.085 18.031 1.00 77.62 150 PRO A C 1
ATOM 1230 O O . PRO A 1 150 ? 0.181 13.077 17.274 1.00 77.62 150 PRO A O 1
ATOM 1233 N N . VAL A 1 151 ? -0.728 12.554 19.259 1.00 83.94 151 VAL A N 1
ATOM 1234 C CA . VAL A 1 151 ? 0.488 11.927 19.804 1.00 83.94 151 VAL A CA 1
ATOM 1235 C C . VAL A 1 151 ? 0.828 10.637 19.062 1.00 83.94 151 VAL A C 1
ATOM 1237 O O . VAL A 1 151 ? 1.978 10.444 18.697 1.00 83.94 151 VAL A O 1
ATOM 1240 N N . LEU A 1 152 ? -0.156 9.777 18.794 1.00 82.62 152 LEU A N 1
ATOM 1241 C CA . LEU A 1 152 ? 0.026 8.550 18.021 1.00 82.62 152 LEU A CA 1
ATOM 1242 C C . LEU A 1 152 ? 0.403 8.889 16.579 1.00 82.62 152 LEU A C 1
ATOM 1244 O O . LEU A 1 152 ? 1.389 8.365 16.077 1.00 82.62 152 LEU A O 1
ATOM 1248 N N . ALA A 1 153 ? -0.315 9.807 15.928 1.00 78.50 153 ALA A N 1
ATOM 1249 C CA . ALA A 1 153 ? 0.014 10.241 14.574 1.00 78.50 153 ALA A CA 1
ATOM 1250 C C . ALA A 1 153 ? 1.454 10.769 14.498 1.00 78.50 153 ALA A C 1
ATOM 1252 O O . ALA A 1 153 ? 2.213 10.333 13.636 1.00 78.50 153 ALA A O 1
ATOM 1253 N N . TRP A 1 154 ? 1.858 11.631 15.436 1.00 80.56 154 TRP A N 1
ATOM 1254 C CA . TRP A 1 154 ? 3.227 12.137 15.535 1.00 80.56 154 TRP A CA 1
ATOM 1255 C C . TRP A 1 154 ? 4.241 11.022 15.810 1.00 80.56 154 TRP A C 1
ATOM 1257 O O . TRP A 1 154 ? 5.233 10.919 15.099 1.00 80.56 154 TRP A O 1
ATOM 1267 N N . PHE A 1 155 ? 3.986 10.159 16.797 1.00 83.44 155 PHE A N 1
ATOM 1268 C CA . PHE A 1 155 ? 4.901 9.091 17.201 1.00 83.44 155 PHE A CA 1
ATOM 1269 C C . PHE A 1 155 ? 5.141 8.089 16.072 1.00 83.44 155 PHE A C 1
ATOM 1271 O O . PHE A 1 155 ? 6.280 7.718 15.796 1.00 83.44 155 PHE A O 1
ATOM 1278 N N . TYR A 1 156 ? 4.076 7.679 15.385 1.00 74.81 156 TYR A N 1
ATOM 1279 C CA . TYR A 1 156 ? 4.213 6.763 14.267 1.00 74.81 156 TYR A CA 1
ATOM 1280 C C . TYR A 1 156 ? 4.911 7.452 13.091 1.00 74.81 156 TYR A C 1
ATOM 1282 O O . TYR A 1 156 ? 5.795 6.846 12.504 1.00 74.81 156 TYR A O 1
ATOM 1290 N N . THR A 1 157 ? 4.635 8.729 12.800 1.00 71.06 157 THR A N 1
ATOM 1291 C CA . THR A 1 157 ? 5.248 9.415 11.645 1.00 71.06 157 THR A CA 1
ATOM 1292 C C . THR A 1 157 ? 6.675 9.927 11.829 1.00 71.06 157 THR A C 1
ATOM 1294 O O . THR A 1 157 ? 7.413 9.980 10.844 1.00 71.06 157 THR A O 1
ATOM 1297 N N . MET A 1 158 ? 7.085 10.321 13.036 1.00 75.25 158 MET A N 1
ATOM 1298 C CA . MET A 1 158 ? 8.386 10.962 13.270 1.00 75.25 158 MET A CA 1
ATOM 1299 C C . MET A 1 158 ? 9.429 10.022 13.899 1.00 75.25 158 MET A C 1
ATOM 1301 O O . MET A 1 158 ? 10.395 9.681 13.208 1.00 75.25 158 MET A O 1
ATOM 1305 N N . PRO A 1 159 ? 9.300 9.611 15.178 1.00 75.38 159 PRO A N 1
ATOM 1306 C CA . PRO A 1 159 ? 10.327 8.825 15.855 1.00 75.38 159 PRO A CA 1
ATOM 1307 C C . PRO A 1 159 ? 10.286 7.333 15.513 1.00 75.38 159 PRO A C 1
ATOM 1309 O O . PRO A 1 159 ? 11.320 6.671 15.593 1.00 75.38 159 PRO A O 1
ATOM 1312 N N . PHE A 1 160 ? 9.129 6.775 15.140 1.00 80.56 160 PHE A N 1
ATOM 1313 C CA . PHE A 1 160 ? 9.023 5.341 14.884 1.00 80.56 160 PHE A CA 1
ATOM 1314 C C . PHE A 1 160 ? 9.495 4.986 13.468 1.00 80.56 160 PHE A C 1
ATOM 1316 O O . PHE A 1 160 ? 8.720 4.898 12.514 1.00 80.56 160 PHE A O 1
ATOM 1323 N N . TRP A 1 161 ? 10.809 4.777 13.349 1.00 80.31 161 TRP A N 1
ATOM 1324 C CA . TRP A 1 161 ? 11.502 4.510 12.087 1.00 80.31 161 TRP A CA 1
ATOM 1325 C C . TRP A 1 161 ? 10.849 3.439 11.193 1.00 80.31 161 TRP A C 1
ATOM 1327 O O . TRP A 1 161 ? 10.719 3.712 9.999 1.00 80.31 161 TRP A O 1
ATOM 1337 N N . PRO A 1 162 ? 10.387 2.276 11.706 1.00 82.75 162 PRO A N 1
ATOM 1338 C CA . PRO A 1 162 ? 9.773 1.256 10.854 1.00 82.75 162 PRO A CA 1
ATOM 1339 C C . PRO A 1 162 ? 8.542 1.773 10.101 1.00 82.75 162 PRO A C 1
ATOM 1341 O O . PRO A 1 162 ? 8.440 1.591 8.894 1.00 82.75 162 PRO A O 1
ATOM 1344 N N . PHE A 1 163 ? 7.659 2.511 10.778 1.00 76.56 163 PHE A N 1
ATOM 1345 C CA . PHE A 1 163 ? 6.465 3.054 10.132 1.00 76.56 163 PHE A CA 1
ATOM 1346 C C . PHE A 1 163 ? 6.792 4.162 9.142 1.00 76.56 163 PHE A C 1
ATOM 1348 O O . PHE A 1 163 ? 6.257 4.206 8.035 1.00 76.56 163 PHE A O 1
ATOM 1355 N N . ARG A 1 164 ? 7.674 5.080 9.547 1.00 80.88 164 ARG A N 1
ATOM 1356 C CA . ARG A 1 164 ? 8.116 6.155 8.664 1.00 80.88 164 ARG A CA 1
ATOM 1357 C C . ARG A 1 164 ? 8.678 5.568 7.370 1.00 80.88 164 ARG A C 1
ATOM 1359 O O . ARG A 1 164 ? 8.358 6.074 6.300 1.00 80.88 164 ARG A O 1
ATOM 1366 N N . ARG A 1 165 ? 9.452 4.485 7.465 1.00 84.75 165 ARG A N 1
ATOM 1367 C CA . ARG A 1 165 ? 9.963 3.756 6.307 1.00 84.75 165 ARG A CA 1
ATOM 1368 C C . ARG A 1 165 ? 8.839 3.157 5.464 1.00 84.75 165 ARG A C 1
ATOM 1370 O O . ARG A 1 165 ? 8.826 3.406 4.269 1.00 84.75 165 ARG A O 1
ATOM 1377 N N . ASP A 1 166 ? 7.859 2.490 6.067 1.00 84.88 166 ASP A N 1
ATOM 1378 C CA . ASP A 1 166 ? 6.731 1.918 5.322 1.00 84.88 166 ASP A CA 1
ATOM 1379 C C . ASP A 1 166 ? 5.933 2.973 4.539 1.00 84.88 166 ASP A C 1
ATOM 1381 O O . ASP A 1 166 ? 5.535 2.738 3.403 1.00 84.88 166 ASP A O 1
ATOM 1385 N N . VAL A 1 167 ? 5.740 4.175 5.086 1.00 80.12 167 VAL A N 1
ATOM 1386 C CA . VAL A 1 167 ? 5.073 5.273 4.359 1.00 80.12 167 VAL A CA 1
ATOM 1387 C C . VAL A 1 167 ? 5.975 5.900 3.288 1.00 80.12 167 VAL A C 1
ATOM 1389 O O . VAL A 1 167 ? 5.507 6.290 2.212 1.00 80.12 167 VAL A O 1
ATOM 1392 N N . ILE A 1 168 ? 7.273 6.032 3.564 1.00 84.25 168 ILE A N 1
ATOM 1393 C CA . ILE A 1 168 ? 8.248 6.586 2.614 1.00 84.25 168 ILE A CA 1
ATOM 1394 C C . ILE A 1 168 ? 8.441 5.659 1.414 1.00 84.25 168 ILE A C 1
ATOM 1396 O O . ILE A 1 168 ? 8.498 6.166 0.294 1.00 84.25 168 ILE A O 1
ATOM 1400 N N . ASP A 1 169 ? 8.511 4.351 1.660 1.00 85.06 169 ASP A N 1
ATOM 1401 C CA . ASP A 1 169 ? 8.710 3.283 0.675 1.00 85.06 169 ASP A CA 1
ATOM 1402 C C . ASP A 1 169 ? 7.398 2.893 -0.026 1.00 85.06 169 ASP A C 1
ATOM 1404 O O . ASP A 1 169 ? 7.427 2.224 -1.057 1.00 85.06 169 ASP A O 1
ATOM 1408 N N . GLY A 1 170 ? 6.244 3.311 0.510 1.00 83.62 170 GLY A N 1
ATOM 1409 C CA . GLY A 1 170 ? 4.945 2.831 0.039 1.00 83.62 170 GLY A CA 1
ATOM 1410 C C . GLY A 1 170 ? 4.786 1.333 0.294 1.00 83.62 170 GLY A C 1
ATOM 1411 O O . GLY A 1 170 ? 4.268 0.611 -0.539 1.00 83.62 170 GLY A O 1
ATOM 1412 N N . ASN A 1 171 ? 5.258 0.826 1.425 1.00 87.50 171 ASN A N 1
ATOM 1413 C CA . ASN A 1 171 ? 5.215 -0.595 1.731 1.00 87.50 171 ASN A CA 1
ATOM 1414 C C . ASN A 1 171 ? 3.764 -1.082 1.849 1.00 87.50 171 ASN A C 1
ATOM 1416 O O . ASN A 1 171 ? 2.934 -0.483 2.543 1.00 87.50 171 ASN A O 1
ATOM 1420 N N . ASN A 1 172 ? 3.480 -2.219 1.218 1.00 88.88 172 ASN A N 1
ATOM 1421 C CA . ASN A 1 172 ? 2.187 -2.890 1.295 1.00 88.88 172 ASN A CA 1
ATOM 1422 C C . ASN A 1 172 ? 1.791 -3.244 2.743 1.00 88.88 172 ASN A C 1
ATOM 1424 O O . ASN A 1 172 ? 0.614 -3.252 3.103 1.00 88.88 172 ASN A O 1
ATOM 1428 N N . SER A 1 173 ? 2.780 -3.438 3.617 1.00 88.81 173 SER A N 1
ATOM 1429 C CA . SER A 1 173 ? 2.590 -3.670 5.053 1.00 88.81 173 SER A CA 1
ATOM 1430 C C . SER A 1 173 ? 1.735 -2.587 5.726 1.00 88.81 173 SER A C 1
ATOM 1432 O O . SER A 1 173 ? 0.947 -2.895 6.622 1.00 88.81 173 SER A O 1
ATOM 1434 N N . ALA A 1 174 ? 1.811 -1.331 5.266 1.00 88.88 174 ALA A N 1
ATOM 1435 C CA . ALA A 1 174 ? 0.972 -0.247 5.776 1.00 88.88 174 ALA A CA 1
ATOM 1436 C C . ALA A 1 174 ? -0.512 -0.438 5.408 1.00 88.88 174 ALA A C 1
ATOM 1438 O O . ALA A 1 174 ? -1.386 -0.245 6.262 1.00 88.88 174 ALA A O 1
ATOM 1439 N N . LEU A 1 175 ? -0.805 -0.871 4.174 1.00 90.50 175 LEU A N 1
ATOM 1440 C CA . LEU A 1 175 ? -2.164 -1.235 3.760 1.00 90.50 175 LEU A CA 1
ATOM 1441 C C . LEU A 1 175 ? -2.678 -2.417 4.567 1.00 90.50 175 LEU A C 1
ATOM 1443 O O . LEU A 1 175 ? -3.808 -2.368 5.061 1.00 90.50 175 LEU A O 1
ATOM 1447 N N . VAL A 1 176 ? -1.842 -3.443 4.740 1.00 92.81 176 VAL A N 1
ATOM 1448 C CA . VAL A 1 176 ? -2.199 -4.650 5.485 1.00 92.81 176 VAL A CA 1
ATOM 1449 C C . VAL A 1 176 ? -2.547 -4.298 6.931 1.00 92.81 176 VAL A C 1
ATOM 1451 O O . VAL A 1 176 ? -3.634 -4.621 7.411 1.00 92.81 176 VAL A O 1
ATOM 1454 N N . ALA A 1 177 ? -1.676 -3.557 7.616 1.00 92.19 177 ALA A N 1
ATOM 1455 C CA . ALA A 1 177 ? -1.887 -3.158 9.002 1.00 92.19 177 ALA A CA 1
ATOM 1456 C C . ALA A 1 177 ? -3.124 -2.258 9.171 1.00 92.19 177 ALA A C 1
ATOM 1458 O O . ALA A 1 177 ? -3.956 -2.511 10.047 1.00 92.19 177 ALA A O 1
ATOM 1459 N N . GLY A 1 178 ? -3.287 -1.238 8.320 1.00 92.75 178 GLY A N 1
ATOM 1460 C CA . GLY A 1 178 ? -4.448 -0.342 8.359 1.00 92.75 178 GLY A CA 1
ATOM 1461 C C . GLY A 1 178 ? -5.768 -1.076 8.133 1.00 92.75 178 GLY A C 1
ATOM 1462 O O . GLY A 1 178 ? -6.732 -0.900 8.884 1.00 92.75 178 GLY A O 1
ATOM 1463 N N . THR A 1 179 ? -5.790 -1.962 7.140 1.00 94.56 179 THR A N 1
ATOM 1464 C CA . THR A 1 179 ? -6.964 -2.765 6.784 1.00 94.56 179 THR A CA 1
ATOM 1465 C C . THR A 1 179 ? -7.299 -3.781 7.876 1.00 94.56 179 THR A C 1
ATOM 1467 O O . THR A 1 179 ? -8.467 -3.912 8.244 1.00 94.56 179 THR A O 1
ATOM 1470 N N . ALA A 1 180 ? -6.296 -4.442 8.464 1.00 95.69 180 ALA A N 1
ATOM 1471 C CA . ALA A 1 180 ? -6.479 -5.354 9.593 1.00 95.69 180 ALA A CA 1
ATOM 1472 C C . ALA A 1 180 ? -7.067 -4.636 10.817 1.00 95.69 180 ALA A C 1
ATOM 1474 O O . ALA A 1 180 ? -8.041 -5.106 11.408 1.00 95.69 180 ALA A O 1
ATOM 1475 N N . MET A 1 181 ? -6.534 -3.460 11.164 1.00 95.69 181 MET A N 1
ATOM 1476 C CA . MET A 1 181 ? -7.078 -2.616 12.231 1.00 95.69 181 MET A CA 1
ATOM 1477 C C . MET A 1 181 ? -8.541 -2.241 11.963 1.00 95.69 181 MET A C 1
ATOM 1479 O O . MET A 1 181 ? -9.391 -2.389 12.845 1.00 95.69 181 MET A O 1
ATOM 1483 N N . GLY A 1 182 ? -8.866 -1.835 10.732 1.00 94.75 182 GLY A N 1
ATOM 1484 C CA . GLY A 1 182 ? -10.243 -1.571 10.311 1.00 94.75 182 GLY A CA 1
ATOM 1485 C C . GLY A 1 182 ? -11.153 -2.797 10.443 1.00 94.75 182 GLY A C 1
ATOM 1486 O O . GLY A 1 182 ? -12.250 -2.696 11.000 1.00 94.75 182 GLY A O 1
ATOM 1487 N N . ALA A 1 183 ? -10.688 -3.971 10.008 1.00 95.38 183 ALA A N 1
ATOM 1488 C CA . ALA A 1 183 ? -11.427 -5.225 10.120 1.00 95.38 183 ALA A CA 1
ATOM 1489 C C . ALA A 1 183 ? -11.743 -5.578 11.579 1.00 95.38 183 ALA A C 1
ATOM 1491 O O . ALA A 1 183 ? -12.880 -5.941 11.879 1.00 95.38 183 ALA A O 1
ATOM 1492 N N . LEU A 1 184 ? -10.785 -5.408 12.498 1.00 96.31 184 LEU A N 1
ATOM 1493 C CA . LEU A 1 184 ? -10.991 -5.638 13.932 1.00 96.31 184 LEU A CA 1
ATOM 1494 C C . LEU A 1 184 ? -12.060 -4.705 14.517 1.00 96.31 184 LEU A C 1
ATOM 1496 O O . LEU A 1 184 ? -12.935 -5.153 15.261 1.00 96.31 184 LEU A O 1
ATOM 1500 N N . VAL A 1 185 ? -12.041 -3.421 14.143 1.00 95.94 185 VAL A N 1
ATOM 1501 C CA . VAL A 1 185 ? -13.053 -2.439 14.577 1.00 95.94 185 VAL A CA 1
ATOM 1502 C C . VAL A 1 185 ? -14.450 -2.816 14.088 1.00 95.94 185 VAL A C 1
ATOM 1504 O O . VAL A 1 185 ? -15.435 -2.650 14.815 1.00 95.94 185 VAL A O 1
ATOM 1507 N N . VAL A 1 186 ? -14.554 -3.304 12.851 1.00 96.06 186 VAL A N 1
ATOM 1508 C CA . VAL A 1 186 ? -15.820 -3.768 12.276 1.00 96.06 186 VAL A CA 1
ATOM 1509 C C . VAL A 1 186 ? -16.278 -5.051 12.975 1.00 96.06 186 VAL A C 1
ATOM 1511 O O . VAL A 1 186 ? -17.424 -5.120 13.419 1.00 96.06 186 VAL A O 1
ATOM 1514 N N . LEU A 1 187 ? -15.384 -6.026 13.151 1.00 96.25 187 LEU A N 1
ATOM 1515 C CA . LEU A 1 187 ? -15.671 -7.322 13.769 1.00 96.25 187 LEU A CA 1
ATOM 1516 C C . LEU A 1 187 ? -16.163 -7.192 15.214 1.00 96.25 187 LEU A C 1
ATOM 1518 O O . LEU A 1 187 ? -17.024 -7.952 15.653 1.00 96.25 187 LEU A O 1
ATOM 1522 N N . ALA A 1 188 ? -15.662 -6.195 15.940 1.00 95.25 188 ALA A N 1
ATOM 1523 C CA . ALA A 1 188 ? -16.076 -5.912 17.304 1.00 95.25 188 ALA A CA 1
ATOM 1524 C C . ALA A 1 188 ? -17.532 -5.433 17.450 1.00 95.25 188 ALA A C 1
ATOM 1526 O O . ALA A 1 188 ? -18.066 -5.360 18.560 1.00 95.25 188 ALA A O 1
ATOM 1527 N N . ARG A 1 189 ? -18.205 -5.064 16.353 1.00 93.44 189 ARG A N 1
ATOM 1528 C CA . ARG A 1 189 ? -19.614 -4.665 16.402 1.00 93.44 189 ARG A CA 1
ATOM 1529 C C . ARG A 1 189 ? -20.491 -5.917 16.564 1.00 93.44 189 ARG A C 1
ATOM 1531 O O . ARG A 1 189 ? -20.345 -6.861 15.793 1.00 93.44 189 ARG A O 1
ATOM 1538 N N . PRO A 1 190 ? -21.498 -5.918 17.459 1.00 93.50 190 PRO A N 1
ATOM 1539 C CA . PRO A 1 190 ? -22.321 -7.102 17.746 1.00 93.50 190 PRO A CA 1
ATOM 1540 C C . PRO A 1 190 ? -23.341 -7.444 16.639 1.00 93.50 190 PRO A C 1
ATOM 1542 O O . PRO A 1 190 ? -24.324 -8.135 16.887 1.00 93.50 190 PRO A O 1
ATOM 1545 N N . ARG A 1 191 ? -23.161 -6.938 15.413 1.00 96.12 191 ARG A N 1
ATOM 1546 C CA . ARG A 1 191 ? -24.122 -7.080 14.312 1.00 96.12 191 ARG A CA 1
ATOM 1547 C C . ARG A 1 191 ? -23.677 -8.186 13.350 1.00 96.12 191 ARG A C 1
ATOM 1549 O O . ARG A 1 191 ? -22.514 -8.177 12.951 1.00 96.12 191 ARG A O 1
ATOM 1556 N N . PRO A 1 192 ? -24.581 -9.068 12.885 1.00 95.81 192 PRO A N 1
ATOM 1557 C CA . PRO A 1 192 ? -24.242 -10.087 11.889 1.00 95.81 192 PRO A CA 1
ATOM 1558 C C . PRO A 1 192 ? -23.641 -9.499 10.605 1.00 95.81 192 PRO A C 1
ATOM 1560 O O . PRO A 1 192 ? -22.630 -9.993 10.115 1.00 95.81 192 PRO A O 1
ATOM 1563 N N . SER A 1 193 ? -24.192 -8.384 10.113 1.00 96.12 193 SER A N 1
ATOM 1564 C CA . SER A 1 193 ? -23.673 -7.682 8.932 1.00 96.12 193 SER A CA 1
ATOM 1565 C C . SER A 1 193 ? -22.240 -7.177 9.109 1.00 96.12 193 SER A C 1
ATOM 1567 O O . SER A 1 193 ? -21.483 -7.137 8.144 1.00 96.12 193 SER A O 1
ATOM 1569 N N . ALA A 1 194 ? -21.838 -6.840 10.337 1.00 94.50 194 ALA A N 1
ATOM 1570 C CA . ALA A 1 194 ? -20.474 -6.421 10.620 1.00 94.50 194 ALA A CA 1
ATOM 1571 C C . ALA A 1 194 ? -19.491 -7.597 10.529 1.00 94.50 194 ALA A C 1
ATOM 1573 O O . ALA A 1 194 ? -18.402 -7.435 9.998 1.00 94.50 194 ALA A O 1
ATOM 1574 N N . ARG A 1 195 ? -19.887 -8.805 10.949 1.00 95.94 195 ARG A N 1
ATOM 1575 C CA . ARG A 1 195 ? -19.054 -10.008 10.776 1.00 95.94 195 ARG A CA 1
ATOM 1576 C C . ARG A 1 195 ? -18.834 -10.335 9.303 1.00 95.94 195 ARG A C 1
ATOM 1578 O O . ARG A 1 195 ? -17.712 -10.637 8.919 1.00 95.94 195 ARG A O 1
ATOM 1585 N N . VAL A 1 196 ? -19.884 -10.222 8.486 1.00 97.06 196 VAL A N 1
ATOM 1586 C CA . VAL A 1 196 ? -19.779 -10.403 7.029 1.00 97.06 196 VAL A CA 1
ATOM 1587 C C . VAL A 1 196 ? -18.840 -9.356 6.430 1.00 97.06 196 VAL A C 1
ATOM 1589 O O . VAL A 1 196 ? -17.908 -9.717 5.721 1.00 97.06 196 VAL A O 1
ATOM 1592 N N . ALA A 1 197 ? -19.023 -8.076 6.768 1.00 96.44 197 ALA A N 1
ATOM 1593 C CA . ALA A 1 197 ? -18.153 -7.005 6.287 1.00 96.44 197 ALA A CA 1
ATOM 1594 C C . ALA A 1 197 ? -16.687 -7.210 6.708 1.00 96.44 197 ALA A C 1
ATOM 1596 O O . AL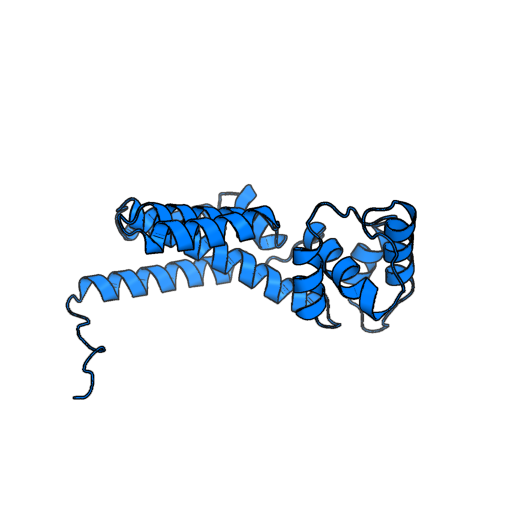A A 1 197 ? -15.794 -7.092 5.876 1.00 96.44 197 ALA A O 1
ATOM 1597 N N . ALA A 1 198 ? -16.430 -7.576 7.967 1.00 94.69 198 ALA A N 1
ATOM 1598 C CA . ALA A 1 198 ? -15.087 -7.900 8.441 1.00 94.69 198 ALA A CA 1
ATOM 1599 C C . ALA A 1 198 ? -14.494 -9.105 7.696 1.00 94.69 198 ALA A C 1
ATOM 1601 O O . ALA A 1 198 ? -13.333 -9.057 7.311 1.00 94.69 198 ALA A O 1
ATOM 1602 N N . GLY A 1 199 ? -15.289 -10.148 7.437 1.00 95.06 199 GLY A N 1
ATOM 1603 C CA . GLY A 1 199 ? -14.872 -11.303 6.642 1.00 95.06 199 GLY A CA 1
ATOM 1604 C C . GLY A 1 199 ? -14.486 -10.931 5.210 1.00 95.06 199 GLY A C 1
ATOM 1605 O O . GLY A 1 199 ? -13.463 -11.397 4.723 1.00 95.06 199 GLY A O 1
ATOM 1606 N N . VAL A 1 200 ? -15.240 -10.038 4.561 1.00 95.25 200 VAL A N 1
ATOM 1607 C CA . VAL A 1 200 ? -14.894 -9.507 3.228 1.00 95.25 200 VAL A CA 1
ATOM 1608 C C . VAL A 1 200 ? -13.585 -8.717 3.275 1.00 95.25 200 VAL A C 1
ATOM 1610 O O . VAL A 1 200 ? -12.717 -8.933 2.434 1.00 95.25 200 VAL A O 1
ATOM 1613 N N . ILE A 1 201 ? -13.413 -7.843 4.273 1.00 94.56 201 ILE A N 1
ATOM 1614 C CA . ILE A 1 201 ? -12.183 -7.056 4.443 1.00 94.56 201 ILE A CA 1
ATOM 1615 C C . ILE A 1 201 ? -10.976 -7.977 4.672 1.00 94.56 201 ILE A C 1
ATOM 1617 O O . ILE A 1 201 ? -9.940 -7.784 4.046 1.00 94.56 201 ILE A O 1
ATOM 1621 N N . LEU A 1 202 ? -11.106 -8.995 5.527 1.00 93.56 202 LEU A N 1
ATOM 1622 C CA . LEU A 1 202 ? -10.045 -9.975 5.787 1.00 93.56 202 LEU A CA 1
ATOM 1623 C C . LEU A 1 202 ? -9.768 -10.872 4.574 1.00 93.56 202 LEU A C 1
ATOM 1625 O O . LEU A 1 202 ? -8.619 -11.216 4.322 1.00 93.56 202 LEU A O 1
ATOM 1629 N N . GLY A 1 203 ? -10.796 -11.224 3.801 1.00 92.81 203 GLY A N 1
ATOM 1630 C CA . GLY A 1 203 ? -10.634 -11.948 2.543 1.00 92.81 203 GLY A CA 1
ATOM 1631 C C . GLY A 1 203 ? -9.832 -11.139 1.527 1.00 92.81 203 GLY A C 1
ATOM 1632 O O . GLY A 1 203 ? -8.923 -11.677 0.909 1.00 92.81 203 GLY A O 1
ATOM 1633 N N . PHE A 1 204 ? -10.108 -9.836 1.412 1.00 89.62 204 PHE A N 1
ATOM 1634 C CA . PHE A 1 204 ? -9.301 -8.924 0.600 1.00 89.62 204 PHE A CA 1
ATOM 1635 C C . PHE A 1 204 ? -7.880 -8.771 1.162 1.00 89.62 204 PHE A C 1
ATOM 1637 O O . PHE A 1 204 ? -6.915 -8.778 0.406 1.00 89.62 204 PHE A O 1
ATOM 1644 N N . LEU A 1 205 ? -7.735 -8.715 2.490 1.00 90.25 205 LEU A N 1
ATOM 1645 C CA . LEU A 1 205 ? -6.438 -8.644 3.159 1.00 90.25 205 LEU A CA 1
ATOM 1646 C C . LEU A 1 205 ? -5.532 -9.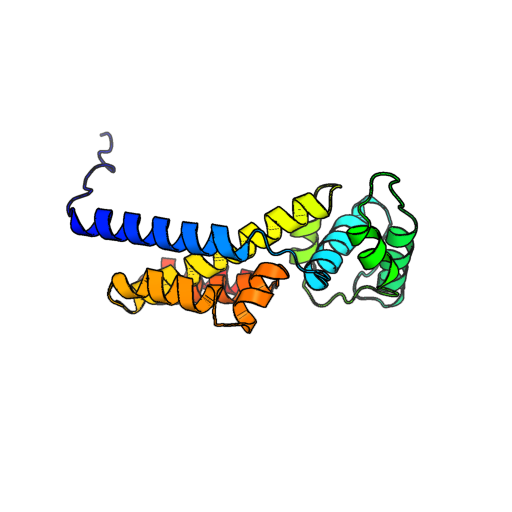833 2.812 1.00 90.25 205 LEU A C 1
ATOM 1648 O O . LEU A 1 205 ? -4.346 -9.650 2.583 1.00 90.25 205 LEU A O 1
ATOM 1652 N N . ALA A 1 206 ? -6.102 -11.037 2.733 1.00 87.94 206 ALA A N 1
ATOM 1653 C CA . ALA A 1 206 ? -5.382 -12.257 2.374 1.00 87.94 206 ALA A CA 1
ATOM 1654 C C . ALA A 1 206 ? -4.869 -12.272 0.920 1.00 87.94 206 ALA A C 1
ATOM 1656 O O . ALA A 1 206 ? -4.214 -13.229 0.515 1.00 87.94 206 ALA A O 1
ATOM 1657 N N . THR A 1 207 ? -5.191 -11.245 0.125 1.00 85.69 207 THR A N 1
ATOM 1658 C CA . THR A 1 207 ? -4.714 -11.102 -1.257 1.00 85.69 207 THR A CA 1
ATOM 1659 C C . THR A 1 207 ? -3.471 -10.219 -1.397 1.00 85.69 207 THR A C 1
ATOM 1661 O O . THR A 1 207 ? -2.924 -10.121 -2.498 1.00 85.69 207 THR A O 1
ATOM 1664 N N . PHE A 1 208 ? -3.021 -9.593 -0.309 1.00 79.12 208 PHE A N 1
ATOM 1665 C CA . PHE A 1 208 ? -1.791 -8.804 -0.256 1.00 79.12 208 PHE A CA 1
ATOM 1666 C C . PHE A 1 208 ? -0.567 -9.686 -0.024 1.00 79.12 208 PHE A C 1
ATOM 1668 O O . PHE A 1 208 ? 0.423 -9.474 -0.768 1.00 79.12 208 PHE A O 1
#